Protein AF-V9DGV8-F1 (afdb_monomer_lite)

InterPro domains:
  IPR005152 Lipase, secreted [PTHR34853] (4-198)
  IPR029058 Alpha/Beta hydrolase fold [G3DSA:3.40.50.1820] (96-216)
  IPR029058 Alpha/Beta hydrolase fold [SSF53474] (34-190)

Structure (mmCIF, N/CA/C/O backbone):
data_AF-V9DGV8-F1
#
_entry.id   AF-V9DGV8-F1
#
loop_
_atom_site.group_PDB
_atom_site.id
_atom_site.type_symbol
_atom_site.label_atom_id
_atom_site.label_alt_id
_atom_site.label_comp_id
_atom_site.label_asym_id
_atom_site.label_entity_id
_atom_site.label_seq_id
_atom_site.pdbx_PDB_ins_code
_atom_site.Cartn_x
_atom_site.Cartn_y
_atom_site.Cartn_z
_atom_site.occupancy
_atom_site.B_iso_or_equiv
_atom_site.auth_seq_id
_atom_site.auth_comp_id
_atom_site.auth_asym_id
_atom_site.auth_atom_id
_atom_site.pdbx_PDB_model_num
ATOM 1 N N . MET A 1 1 ? -24.823 -4.560 2.006 1.00 44.53 1 MET A N 1
ATOM 2 C CA . MET A 1 1 ? -24.720 -6.026 1.772 1.00 44.53 1 MET A CA 1
ATOM 3 C C . MET A 1 1 ? -25.023 -6.789 3.060 1.00 44.53 1 MET A C 1
ATOM 5 O O . MET A 1 1 ? -24.479 -6.435 4.095 1.00 44.53 1 MET A O 1
ATOM 9 N N . ALA A 1 2 ? -25.869 -7.826 3.041 1.00 51.97 2 ALA A N 1
ATOM 10 C CA . ALA A 1 2 ? -26.086 -8.655 4.233 1.00 51.97 2 ALA A CA 1
ATOM 11 C C . ALA A 1 2 ? -24.857 -9.550 4.479 1.00 51.97 2 ALA A C 1
ATOM 13 O O . ALA A 1 2 ? -24.523 -10.373 3.630 1.00 51.97 2 ALA A O 1
ATOM 14 N N . GLY A 1 3 ? -24.173 -9.364 5.612 1.00 71.00 3 GLY A N 1
ATOM 15 C CA . GLY A 1 3 ? -23.088 -10.245 6.068 1.00 71.00 3 GLY A CA 1
ATOM 16 C C . GLY A 1 3 ? -21.751 -9.561 6.365 1.00 71.00 3 GLY A C 1
ATOM 17 O O . GLY A 1 3 ? -20.964 -10.124 7.119 1.00 71.00 3 GLY A O 1
ATOM 18 N N . TYR A 1 4 ? -21.484 -8.357 5.853 1.00 79.50 4 TYR A N 1
ATOM 19 C CA . TYR A 1 4 ? -20.230 -7.654 6.140 1.00 79.50 4 TYR A CA 1
ATOM 20 C C . TYR A 1 4 ? -20.276 -6.938 7.493 1.00 79.50 4 TYR A C 1
ATOM 22 O O . TYR A 1 4 ? -21.197 -6.167 7.750 1.00 79.50 4 TYR A O 1
ATOM 30 N N . LYS A 1 5 ? -19.300 -7.197 8.370 1.00 86.94 5 LYS A N 1
ATOM 31 C CA . LYS A 1 5 ? -19.268 -6.633 9.738 1.00 86.94 5 LYS A CA 1
ATOM 32 C C . LYS A 1 5 ? -18.141 -5.612 9.957 1.00 86.94 5 LYS A C 1
ATOM 34 O O . LYS A 1 5 ? -18.056 -5.023 11.033 1.00 86.94 5 LYS A O 1
ATOM 39 N N . GLY A 1 6 ? -17.299 -5.393 8.945 1.00 90.44 6 GLY A N 1
ATOM 40 C CA . GLY A 1 6 ? -16.213 -4.411 8.935 1.00 90.44 6 GLY A CA 1
ATOM 41 C C . GLY A 1 6 ? -14.927 -4.930 8.284 1.00 90.44 6 GLY A C 1
ATOM 42 O O . GLY A 1 6 ? -14.780 -6.134 8.054 1.00 90.44 6 GLY A O 1
ATOM 43 N N . THR A 1 7 ? -13.982 -4.022 8.023 1.00 93.25 7 THR A N 1
ATOM 44 C CA . THR A 1 7 ? -12.649 -4.327 7.463 1.00 93.25 7 THR A CA 1
ATOM 45 C C . THR A 1 7 ? -11.533 -3.914 8.392 1.00 93.25 7 THR A C 1
ATOM 47 O O . THR A 1 7 ? -11.569 -2.843 8.995 1.00 93.25 7 THR A O 1
ATOM 50 N N . VAL A 1 8 ? -10.487 -4.739 8.415 1.00 95.31 8 VAL A N 1
ATOM 51 C CA . VAL A 1 8 ? -9.171 -4.345 8.910 1.00 95.31 8 VAL A CA 1
ATOM 52 C C . VAL A 1 8 ? -8.220 -4.203 7.726 1.00 95.31 8 VAL A C 1
ATOM 54 O O . VAL A 1 8 ? -8.053 -5.137 6.938 1.00 95.31 8 VAL A O 1
ATOM 57 N N . ALA A 1 9 ? -7.581 -3.043 7.633 1.00 95.44 9 ALA A N 1
ATOM 58 C CA . ALA A 1 9 ? -6.527 -2.727 6.687 1.00 95.44 9 ALA A CA 1
ATOM 59 C C . ALA A 1 9 ? -5.241 -2.415 7.464 1.00 95.44 9 ALA A C 1
ATOM 61 O O . ALA A 1 9 ? -5.205 -1.481 8.263 1.00 95.44 9 ALA A O 1
ATOM 62 N N . ILE A 1 10 ? -4.188 -3.204 7.250 1.00 95.56 10 ILE A N 1
ATOM 63 C CA . ILE A 1 10 ? -2.892 -3.026 7.918 1.00 95.56 10 ILE A CA 1
ATOM 64 C C . ILE A 1 10 ? -1.867 -2.634 6.864 1.00 95.56 10 ILE A C 1
ATOM 66 O O . ILE A 1 10 ? -1.706 -3.359 5.886 1.00 95.56 10 ILE A O 1
ATOM 70 N N . ALA A 1 11 ? -1.221 -1.485 7.065 1.00 93.25 11 ALA A N 1
ATOM 71 C CA . ALA A 1 11 ? -0.335 -0.839 6.104 1.00 93.25 11 ALA A CA 1
ATOM 72 C C . ALA A 1 11 ? -0.914 -0.852 4.669 1.00 93.25 11 ALA A C 1
ATOM 74 O O . ALA A 1 11 ? -0.276 -1.372 3.749 1.00 93.25 11 ALA A O 1
ATOM 75 N N . PRO A 1 12 ? -2.155 -0.358 4.457 1.00 91.06 12 PRO A N 1
ATOM 76 C CA . PRO A 1 12 ? -2.776 -0.421 3.141 1.00 91.06 12 PRO A CA 1
ATOM 77 C C . PRO A 1 12 ? -2.017 0.463 2.145 1.00 91.06 12 PRO A C 1
ATOM 79 O O . PRO A 1 12 ? -1.711 1.610 2.472 1.00 91.06 12 PRO A O 1
ATOM 82 N N . PRO A 1 13 ? -1.759 -0.012 0.914 1.00 81.12 13 PRO A N 1
ATOM 83 C CA . PRO A 1 13 ? -1.053 0.777 -0.078 1.00 81.12 13 PRO A CA 1
ATOM 84 C C . PRO A 1 13 ? -1.840 2.045 -0.414 1.00 81.12 13 PRO A C 1
ATOM 86 O O . PRO A 1 13 ? -3.025 2.009 -0.746 1.00 81.12 13 PRO A O 1
ATOM 89 N N . THR A 1 14 ? -1.149 3.169 -0.321 1.00 78.25 14 THR A N 1
ATOM 90 C CA . THR A 1 14 ? -1.591 4.528 -0.652 1.00 78.25 14 THR A CA 1
ATOM 91 C C . THR A 1 14 ? -1.294 4.813 -2.137 1.00 78.25 14 THR A C 1
ATOM 93 O O . THR A 1 14 ? -0.791 3.920 -2.826 1.00 78.25 14 THR A O 1
ATOM 96 N N . PRO A 1 15 ? -1.629 5.983 -2.721 1.00 72.94 15 PRO A N 1
ATOM 97 C CA . PRO A 1 15 ? -1.509 6.209 -4.169 1.00 72.94 15 PRO A CA 1
ATOM 98 C C . PRO A 1 15 ? -0.070 6.376 -4.692 1.00 72.94 15 PRO A C 1
ATOM 100 O O . PRO A 1 15 ? 0.296 7.384 -5.288 1.00 72.94 15 PRO A O 1
ATOM 103 N N . GLN A 1 16 ? 0.724 5.313 -4.584 1.00 73.12 16 GLN A N 1
ATOM 104 C CA . GLN A 1 16 ? 2.135 5.236 -4.968 1.00 73.12 16 GLN A CA 1
ATOM 105 C C . GLN A 1 16 ? 2.388 5.495 -6.466 1.00 73.12 16 GLN A C 1
ATOM 107 O O . GLN A 1 16 ? 3.476 5.914 -6.841 1.00 73.12 16 GLN A O 1
ATOM 112 N N . TYR A 1 17 ? 1.399 5.261 -7.340 1.00 73.50 17 TYR A N 1
ATOM 113 C CA . TYR A 1 17 ? 1.524 5.533 -8.782 1.00 73.50 17 TYR A CA 1
ATOM 114 C C . TYR A 1 17 ? 1.516 7.029 -9.123 1.00 73.50 17 TYR A C 1
ATOM 116 O O . TYR A 1 17 ? 2.116 7.418 -10.120 1.00 73.50 17 TYR A O 1
ATOM 124 N N . GLN A 1 18 ? 0.828 7.854 -8.326 1.00 66.06 18 GLN A N 1
ATOM 125 C CA . GLN A 1 18 ? 0.755 9.306 -8.544 1.00 66.06 18 GLN A CA 1
ATOM 126 C C . GLN A 1 18 ? 2.020 10.005 -8.051 1.00 66.06 18 GLN A C 1
ATOM 128 O O . GLN A 1 18 ? 2.460 10.970 -8.657 1.00 66.06 18 GLN A O 1
ATOM 133 N N . LEU A 1 19 ? 2.637 9.459 -7.004 1.00 66.00 19 LEU A N 1
ATOM 134 C CA . LEU A 1 19 ? 3.854 9.999 -6.401 1.00 66.00 19 LEU A CA 1
ATOM 135 C C . LEU A 1 19 ? 5.131 9.509 -7.100 1.00 66.00 19 LEU A C 1
ATOM 137 O O . LEU A 1 19 ? 6.230 9.909 -6.743 1.00 66.00 19 LEU A O 1
ATOM 141 N N . LEU A 1 20 ? 5.012 8.629 -8.097 1.00 69.81 20 LEU A N 1
ATOM 142 C CA . LEU A 1 20 ? 6.152 8.012 -8.771 1.00 69.81 20 LEU A CA 1
ATOM 143 C C . LEU A 1 20 ? 7.077 9.044 -9.434 1.00 69.81 20 LEU A C 1
ATOM 145 O O . LEU A 1 20 ? 8.285 8.970 -9.250 1.00 69.81 20 LEU A O 1
ATOM 149 N N . GLU A 1 21 ? 6.531 9.991 -10.198 1.00 67.12 21 GLU A N 1
ATOM 150 C CA . GLU A 1 21 ? 7.344 11.004 -10.891 1.00 67.12 21 GLU A CA 1
ATOM 151 C C . GLU A 1 21 ? 7.970 12.004 -9.916 1.00 67.12 21 GLU A C 1
ATOM 153 O O . GLU A 1 21 ? 9.145 12.335 -10.055 1.00 67.12 21 GLU A O 1
ATOM 158 N N . GLU A 1 22 ? 7.212 12.430 -8.902 1.00 65.94 22 GLU A N 1
ATOM 159 C CA . GLU A 1 22 ? 7.690 13.342 -7.857 1.00 65.94 22 GLU A CA 1
ATOM 160 C C . GLU A 1 22 ? 8.810 12.708 -7.028 1.00 65.94 22 GLU A C 1
ATOM 162 O O . GLU A 1 22 ? 9.834 13.340 -6.781 1.00 65.94 22 GLU A O 1
ATOM 167 N N . ASN A 1 23 ? 8.661 11.434 -6.657 1.00 66.25 23 ASN A N 1
ATOM 168 C CA . ASN A 1 23 ? 9.681 10.717 -5.906 1.00 66.25 23 ASN A CA 1
ATOM 169 C C . ASN A 1 23 ? 10.927 10.460 -6.758 1.00 66.25 23 ASN A C 1
ATOM 171 O O . ASN A 1 23 ? 12.031 10.736 -6.306 1.00 66.25 23 ASN A O 1
ATOM 175 N N . LEU A 1 24 ? 10.786 9.995 -8.006 1.00 66.81 24 LEU A N 1
ATOM 176 C CA . LEU A 1 24 ? 11.935 9.743 -8.890 1.00 66.81 24 LEU A CA 1
ATOM 177 C C . LEU A 1 24 ? 12.736 11.013 -9.237 1.00 66.81 24 LEU A C 1
ATOM 179 O O . LEU A 1 24 ? 13.875 10.896 -9.689 1.00 66.81 24 LEU A O 1
ATOM 183 N N . ALA A 1 25 ? 12.171 12.206 -9.030 1.00 67.25 25 ALA A N 1
ATOM 184 C CA . ALA A 1 25 ? 12.875 13.473 -9.199 1.00 67.25 25 ALA A CA 1
ATOM 185 C C . ALA A 1 25 ? 13.862 13.790 -8.054 1.00 67.25 25 ALA A C 1
ATOM 187 O O . ALA A 1 25 ? 14.761 14.608 -8.254 1.00 67.25 25 ALA A O 1
ATOM 188 N N . ASP A 1 26 ? 13.737 13.139 -6.890 1.00 68.31 26 ASP A N 1
ATOM 189 C CA . ASP A 1 26 ? 14.662 13.272 -5.758 1.00 68.31 26 ASP A CA 1
ATOM 190 C C . ASP A 1 26 ? 15.435 11.956 -5.517 1.00 68.31 26 ASP A C 1
ATOM 192 O O . ASP A 1 26 ? 14.930 11.038 -4.866 1.00 68.31 26 ASP A O 1
ATOM 196 N N . PRO A 1 27 ? 16.687 11.841 -5.996 1.00 58.69 27 PRO A N 1
ATOM 197 C CA . PRO A 1 27 ? 17.475 10.616 -5.868 1.00 58.69 27 PRO A CA 1
ATOM 198 C C . PRO A 1 27 ? 17.926 10.311 -4.429 1.00 58.69 27 PRO A C 1
ATOM 200 O O . PRO A 1 27 ? 18.426 9.214 -4.180 1.00 58.69 27 PRO A O 1
ATOM 203 N N . VAL A 1 28 ? 17.782 11.248 -3.483 1.00 68.25 28 VAL A N 1
ATOM 204 C CA . VAL A 1 28 ? 18.103 11.034 -2.058 1.00 68.25 28 VAL A CA 1
ATOM 205 C C . VAL A 1 28 ? 16.876 10.535 -1.285 1.00 68.25 28 VAL A C 1
ATOM 207 O O . VAL A 1 28 ? 17.000 10.038 -0.164 1.00 68.25 28 VAL A O 1
ATOM 210 N N . ASN A 1 29 ? 15.688 10.607 -1.887 1.00 73.12 29 ASN A N 1
ATOM 211 C CA . ASN A 1 29 ? 14.461 10.136 -1.274 1.00 73.12 29 ASN A CA 1
ATOM 212 C C . ASN A 1 29 ? 14.439 8.594 -1.215 1.00 73.12 29 ASN A C 1
ATOM 214 O O . ASN A 1 29 ? 14.410 7.896 -2.233 1.00 73.12 29 ASN A O 1
ATOM 218 N N . ALA A 1 30 ? 14.437 8.044 0.003 1.00 70.69 30 ALA A N 1
ATOM 219 C CA . ALA A 1 30 ? 14.368 6.601 0.241 1.00 70.69 30 ALA A CA 1
ATOM 220 C C . ALA A 1 30 ? 13.111 5.965 -0.384 1.00 70.69 30 ALA A C 1
ATOM 222 O O . ALA A 1 30 ? 13.165 4.837 -0.882 1.00 70.69 30 ALA A O 1
ATOM 223 N N . GLU A 1 31 ? 12.007 6.713 -0.442 1.00 74.19 31 GLU A N 1
ATOM 224 C CA . GLU A 1 31 ? 10.780 6.303 -1.121 1.00 74.19 31 GLU A CA 1
ATOM 225 C C . GLU A 1 31 ? 11.000 6.094 -2.621 1.00 74.19 31 GLU A C 1
ATOM 227 O O . GLU A 1 31 ? 10.568 5.085 -3.181 1.00 74.19 31 GLU A O 1
ATOM 232 N N . ALA A 1 32 ? 11.719 7.011 -3.268 1.00 73.50 32 ALA A N 1
ATOM 233 C CA . ALA A 1 32 ? 12.020 6.933 -4.691 1.00 73.50 32 ALA A CA 1
ATOM 234 C C . ALA A 1 32 ? 12.800 5.668 -5.031 1.00 73.50 32 ALA A C 1
ATOM 236 O O . ALA A 1 32 ? 12.465 4.962 -5.982 1.00 73.50 32 ALA A O 1
ATOM 237 N N . SER A 1 33 ? 13.798 5.349 -4.205 1.00 73.94 33 SER A N 1
ATOM 238 C CA . SER A 1 33 ? 14.614 4.145 -4.357 1.00 73.94 33 SER A CA 1
ATOM 239 C C . SER A 1 33 ? 13.778 2.872 -4.219 1.00 73.94 33 SER A C 1
ATOM 241 O O . SER A 1 33 ? 13.900 1.966 -5.044 1.00 73.94 33 SER A O 1
ATOM 243 N N . PHE A 1 34 ? 12.886 2.808 -3.225 1.00 78.00 34 PHE A N 1
ATOM 244 C CA . PHE A 1 34 ? 11.996 1.660 -3.049 1.00 78.00 34 PHE A CA 1
ATOM 245 C C . PHE A 1 34 ? 11.006 1.512 -4.212 1.00 78.00 34 PHE A C 1
ATOM 247 O O . PHE A 1 34 ? 10.829 0.423 -4.765 1.00 78.00 34 PHE A O 1
ATOM 254 N N . ILE A 1 35 ? 10.372 2.611 -4.624 1.00 77.50 35 ILE A N 1
ATOM 255 C CA . ILE A 1 35 ? 9.414 2.602 -5.728 1.00 77.50 35 ILE A CA 1
ATOM 256 C C . ILE A 1 35 ? 10.100 2.197 -7.042 1.00 77.50 35 ILE A C 1
ATOM 258 O O . ILE A 1 35 ? 9.546 1.373 -7.776 1.00 77.50 35 ILE A O 1
ATOM 262 N N . ALA A 1 36 ? 11.297 2.724 -7.314 1.00 78.62 36 ALA A N 1
ATOM 263 C CA . ALA A 1 36 ? 12.121 2.362 -8.464 1.00 78.62 36 ALA A CA 1
ATOM 264 C C . ALA A 1 36 ? 12.469 0.869 -8.461 1.00 78.62 36 ALA A C 1
ATOM 266 O O . ALA A 1 36 ? 12.249 0.176 -9.457 1.00 78.62 36 ALA A O 1
ATOM 267 N N . ALA A 1 37 ? 12.939 0.353 -7.320 1.00 81.06 37 ALA A N 1
ATOM 268 C CA . ALA A 1 37 ? 13.288 -1.054 -7.164 1.00 81.06 37 ALA A CA 1
ATOM 269 C C . ALA A 1 37 ? 12.094 -1.978 -7.452 1.00 81.06 37 ALA A C 1
ATOM 271 O O . ALA A 1 37 ? 12.278 -3.042 -8.028 1.00 81.06 37 ALA A O 1
ATOM 272 N N . GLN A 1 38 ? 10.867 -1.551 -7.138 1.00 84.94 38 GLN A N 1
ATOM 273 C CA . GLN A 1 38 ? 9.641 -2.331 -7.339 1.00 84.94 38 GLN A CA 1
ATOM 274 C C . GLN A 1 38 ? 8.923 -2.057 -8.676 1.00 84.94 38 GLN A C 1
ATOM 276 O O . GLN A 1 38 ? 7.848 -2.618 -8.915 1.00 84.94 38 GLN A O 1
ATOM 281 N N . GLN A 1 39 ? 9.478 -1.225 -9.568 1.00 88.56 39 GLN A N 1
ATOM 282 C CA . GLN A 1 39 ? 8.822 -0.818 -10.820 1.00 88.56 39 GLN A CA 1
ATOM 283 C C . GLN A 1 39 ? 8.383 -2.023 -11.665 1.00 88.56 39 GLN A C 1
ATOM 285 O O . GLN A 1 39 ? 7.247 -2.083 -12.136 1.00 88.56 39 GLN A O 1
ATOM 290 N N . HIS A 1 40 ? 9.264 -3.013 -11.808 1.00 90.44 40 HIS A N 1
ATOM 291 C CA . HIS A 1 40 ? 9.019 -4.229 -12.579 1.00 90.44 40 HIS A CA 1
ATOM 292 C C . HIS A 1 40 ? 7.782 -4.998 -12.069 1.00 90.44 40 HIS A C 1
ATOM 294 O O . HIS A 1 40 ? 6.937 -5.410 -12.863 1.00 90.44 40 HIS A O 1
ATOM 300 N N . SER A 1 41 ? 7.612 -5.102 -10.747 1.00 90.69 41 SER A N 1
ATOM 301 C CA . SER A 1 41 ? 6.466 -5.778 -10.132 1.00 90.69 41 SER A CA 1
ATOM 302 C C . SER A 1 41 ? 5.158 -5.028 -10.407 1.00 90.69 41 SER A C 1
ATOM 304 O O . SER A 1 41 ? 4.137 -5.644 -10.708 1.00 90.69 41 SER A O 1
ATOM 306 N N . ARG A 1 42 ? 5.188 -3.689 -10.397 1.00 89.25 42 ARG A N 1
ATOM 307 C CA . ARG A 1 42 ? 4.023 -2.858 -10.746 1.00 89.25 42 ARG A CA 1
ATOM 308 C C . ARG A 1 42 ? 3.642 -2.992 -12.217 1.00 89.25 42 ARG A C 1
ATOM 310 O O . ARG A 1 42 ? 2.469 -3.148 -12.533 1.00 89.25 42 ARG A O 1
ATOM 317 N N . ILE A 1 43 ? 4.621 -2.971 -13.119 1.00 93.12 43 ILE A N 1
ATOM 318 C CA . ILE A 1 43 ? 4.380 -3.159 -14.557 1.00 93.12 43 ILE A CA 1
ATOM 319 C C . ILE A 1 43 ? 3.757 -4.526 -14.824 1.00 93.12 43 ILE A C 1
ATOM 321 O O . ILE A 1 43 ? 2.810 -4.621 -15.603 1.00 93.12 43 ILE A O 1
ATOM 325 N N . ALA A 1 44 ? 4.244 -5.570 -14.153 1.00 93.94 44 ALA A N 1
ATOM 326 C CA . ALA A 1 44 ? 3.670 -6.900 -14.269 1.00 93.94 44 ALA A CA 1
ATOM 327 C C . ALA A 1 44 ? 2.227 -6.965 -13.747 1.00 93.94 44 ALA A C 1
ATOM 329 O O . ALA A 1 44 ? 1.380 -7.577 -14.395 1.00 93.94 44 ALA A O 1
ATOM 330 N N . ALA A 1 45 ? 1.926 -6.288 -12.636 1.00 92.44 45 ALA A N 1
ATOM 331 C CA . ALA A 1 45 ? 0.568 -6.170 -12.109 1.00 92.44 45 ALA A CA 1
ATOM 332 C C . ALA A 1 45 ? -0.380 -5.474 -13.107 1.00 92.44 45 ALA A C 1
ATOM 334 O O . ALA A 1 45 ? -1.480 -5.965 -13.373 1.00 92.44 45 ALA A O 1
ATOM 335 N N . VAL A 1 46 ? 0.073 -4.385 -13.743 1.00 94.50 46 VAL A N 1
ATOM 336 C CA . VAL A 1 46 ? -0.685 -3.715 -14.813 1.00 94.50 46 VAL A CA 1
ATOM 337 C C . VAL A 1 46 ? -0.876 -4.646 -16.008 1.00 94.50 46 VAL A C 1
ATOM 339 O O . VAL A 1 46 ? -1.986 -4.737 -16.517 1.00 94.50 46 VAL A O 1
ATOM 342 N N . ALA A 1 47 ? 0.167 -5.352 -16.453 1.00 95.81 47 ALA A N 1
ATOM 343 C CA . ALA A 1 47 ? 0.081 -6.271 -17.588 1.00 95.81 47 ALA A CA 1
ATOM 344 C C . ALA A 1 47 ? -0.874 -7.447 -17.320 1.00 95.81 47 ALA A C 1
ATOM 346 O O . ALA A 1 47 ? -1.569 -7.882 -18.235 1.00 95.81 47 ALA A O 1
ATOM 347 N N . ALA A 1 48 ? -0.967 -7.915 -16.073 1.00 94.25 48 ALA A N 1
ATOM 348 C CA . ALA A 1 48 ? -1.928 -8.940 -15.675 1.00 94.25 48 ALA A CA 1
ATOM 349 C C . ALA A 1 48 ? -3.384 -8.443 -15.775 1.00 94.25 48 ALA A C 1
ATOM 351 O O . ALA A 1 48 ? -4.237 -9.153 -16.303 1.00 94.25 48 ALA A O 1
ATOM 352 N N . GLY A 1 49 ? -3.671 -7.216 -15.319 1.00 94.31 49 GLY A N 1
ATOM 353 C CA . GLY A 1 49 ? -5.011 -6.617 -15.420 1.00 94.31 49 GLY A CA 1
ATOM 354 C C . GLY A 1 49 ? -5.357 -6.066 -16.812 1.00 94.31 49 GLY A C 1
ATOM 355 O O . GLY A 1 49 ? -6.526 -5.994 -17.189 1.00 94.31 49 GLY A O 1
ATOM 356 N N . PHE A 1 50 ? -4.343 -5.687 -17.591 1.00 96.12 50 PHE A N 1
ATOM 357 C CA . PHE A 1 50 ? -4.455 -5.082 -18.917 1.00 96.12 50 PHE A CA 1
ATOM 358 C C . PHE A 1 50 ? -3.447 -5.717 -19.886 1.00 96.12 50 PHE A C 1
ATOM 360 O O . PHE A 1 50 ? -2.416 -5.109 -20.181 1.00 96.12 50 PHE A O 1
ATOM 367 N N . PRO A 1 51 ? -3.742 -6.904 -20.450 1.00 95.19 51 PRO A N 1
ATOM 368 C CA . PRO A 1 51 ? -2.794 -7.642 -21.290 1.00 95.19 51 PRO A CA 1
ATOM 369 C C . PRO A 1 51 ? -2.269 -6.861 -22.502 1.00 95.19 51 PRO A C 1
ATOM 371 O O . PRO A 1 51 ? -1.131 -7.058 -22.922 1.00 95.19 51 PRO A O 1
ATOM 374 N N . SER A 1 52 ? -3.053 -5.917 -23.035 1.00 94.69 52 SER A N 1
ATOM 375 C CA . SER A 1 52 ? -2.627 -5.040 -24.133 1.00 94.69 52 SER A CA 1
ATOM 376 C C . SER A 1 52 ? -1.467 -4.105 -23.771 1.00 94.69 52 SER A C 1
ATOM 378 O O . SER A 1 52 ? -0.830 -3.572 -24.671 1.00 94.69 52 SER A O 1
ATOM 380 N N . PHE A 1 53 ? -1.194 -3.883 -22.480 1.00 95.62 53 PHE A N 1
ATOM 381 C CA . PHE A 1 53 ? -0.022 -3.134 -22.020 1.00 95.62 53 PHE A CA 1
ATOM 382 C C . PHE A 1 53 ? 1.286 -3.887 -22.294 1.00 95.62 53 PHE A C 1
ATOM 384 O O . PHE A 1 53 ? 2.324 -3.257 -22.466 1.00 95.62 53 PHE A O 1
ATOM 391 N N . ASN A 1 54 ? 1.236 -5.224 -22.354 1.00 95.31 54 ASN A N 1
ATOM 392 C CA . ASN A 1 54 ? 2.333 -6.092 -22.787 1.00 95.31 54 ASN A CA 1
ATOM 393 C C . ASN A 1 54 ? 3.710 -5.724 -22.195 1.00 95.31 54 ASN A C 1
ATOM 395 O O . ASN A 1 54 ? 4.710 -5.669 -22.906 1.00 95.31 54 ASN A O 1
ATOM 399 N N . TYR A 1 55 ? 3.750 -5.428 -20.892 1.00 95.88 55 TYR A N 1
ATOM 400 C CA . TYR A 1 55 ? 4.977 -5.093 -20.159 1.00 95.88 55 TYR A CA 1
ATOM 401 C C . TYR A 1 55 ? 5.780 -3.914 -20.739 1.00 95.88 55 TYR A C 1
ATOM 403 O O . TYR A 1 55 ? 6.968 -3.791 -20.449 1.00 95.88 55 TYR A O 1
ATOM 411 N N . SER A 1 56 ? 5.165 -3.015 -21.517 1.00 94.12 56 SER A N 1
ATOM 412 C CA . SER A 1 56 ? 5.881 -1.973 -22.273 1.00 94.12 56 SER A CA 1
ATOM 413 C C . SER A 1 56 ? 6.651 -0.960 -21.411 1.00 94.12 56 SER A C 1
ATOM 415 O O . SER A 1 56 ? 7.393 -0.140 -21.947 1.00 94.12 56 SER A O 1
ATOM 417 N N . GLY A 1 57 ? 6.451 -0.983 -20.091 1.00 92.25 57 GLY A N 1
ATOM 418 C CA . GLY A 1 57 ? 7.200 -0.189 -19.119 1.00 92.25 57 GLY A CA 1
ATOM 419 C C . GLY A 1 57 ? 8.472 -0.844 -18.574 1.00 92.25 57 GLY A C 1
ATOM 420 O O . GLY A 1 57 ? 9.134 -0.227 -17.748 1.00 92.25 57 GLY A O 1
ATOM 421 N N . MET A 1 58 ? 8.790 -2.093 -18.930 1.00 95.00 58 MET A N 1
ATOM 422 C CA . MET A 1 58 ? 10.005 -2.766 -18.453 1.00 95.00 58 MET A CA 1
ATOM 423 C C . MET A 1 58 ? 11.201 -2.482 -19.361 1.00 95.00 58 MET A C 1
ATOM 425 O O . MET A 1 58 ? 11.117 -2.635 -20.580 1.00 95.00 58 MET A O 1
ATOM 429 N N . THR A 1 59 ? 12.360 -2.218 -18.750 1.00 95.12 59 THR A N 1
ATOM 430 C CA . THR A 1 59 ? 13.637 -2.291 -19.466 1.00 95.12 59 THR A CA 1
ATOM 431 C C . THR A 1 59 ? 13.879 -3.723 -19.970 1.00 95.12 59 THR A C 1
ATOM 433 O O . THR A 1 59 ? 13.361 -4.676 -19.378 1.00 95.12 59 THR A O 1
ATOM 436 N N . PRO A 1 60 ? 14.697 -3.930 -21.021 1.00 96.00 60 PRO A N 1
ATOM 437 C CA . PRO A 1 60 ? 15.020 -5.277 -21.494 1.00 96.00 60 PRO A CA 1
ATOM 438 C C . PRO A 1 60 ? 15.581 -6.192 -20.396 1.00 96.00 60 PRO A C 1
ATOM 440 O O . PRO A 1 60 ? 15.212 -7.360 -20.327 1.00 96.00 60 PRO A O 1
ATOM 443 N N . LEU A 1 61 ? 16.415 -5.649 -19.498 1.00 95.75 61 LEU A N 1
ATOM 444 C CA . LEU A 1 61 ? 16.949 -6.381 -18.346 1.00 95.75 61 LEU A CA 1
ATOM 445 C C . LEU A 1 61 ? 15.846 -6.769 -17.352 1.00 95.75 61 LEU A C 1
ATOM 447 O O . LEU A 1 61 ? 15.810 -7.909 -16.890 1.00 95.75 61 LEU A O 1
ATOM 451 N N . ALA A 1 62 ? 14.949 -5.833 -17.022 1.00 95.25 62 ALA A N 1
ATOM 452 C CA . ALA A 1 62 ? 13.835 -6.101 -16.120 1.00 95.25 62 ALA A CA 1
ATOM 453 C C . ALA A 1 62 ? 12.896 -7.172 -16.690 1.00 95.25 62 ALA A C 1
ATOM 455 O O . ALA A 1 62 ? 12.501 -8.086 -15.968 1.00 95.25 62 ALA A O 1
ATOM 456 N N . TYR A 1 63 ? 12.595 -7.090 -17.988 1.00 96.50 63 TYR A N 1
ATOM 457 C CA . TYR A 1 63 ? 11.762 -8.061 -18.690 1.00 96.50 63 TYR A CA 1
ATOM 458 C C . TYR A 1 63 ? 12.402 -9.453 -18.723 1.00 96.50 63 TYR A C 1
ATOM 460 O O . TYR A 1 63 ? 11.734 -10.434 -18.404 1.00 96.50 63 TYR A O 1
ATOM 468 N N . ASP A 1 64 ? 13.692 -9.549 -19.057 1.00 96.69 64 ASP A N 1
ATOM 469 C CA . ASP A 1 64 ? 14.424 -10.819 -19.088 1.00 96.69 64 ASP A CA 1
ATOM 470 C C . ASP A 1 64 ? 14.438 -11.496 -17.711 1.00 96.69 64 ASP A C 1
ATOM 472 O O . ASP A 1 64 ? 14.004 -12.639 -17.572 1.00 96.69 64 ASP A O 1
ATOM 476 N N . ARG A 1 65 ? 14.822 -10.766 -16.656 1.00 95.69 65 ARG A N 1
ATOM 477 C CA . ARG A 1 65 ? 14.809 -11.296 -15.284 1.00 95.69 65 ARG A CA 1
ATOM 478 C C . ARG A 1 65 ? 13.405 -11.684 -14.828 1.00 95.69 65 ARG A C 1
ATOM 480 O O . ARG A 1 65 ? 13.236 -12.708 -14.166 1.00 95.69 65 ARG A O 1
ATOM 487 N N . TRP A 1 66 ? 12.386 -10.913 -15.199 1.00 95.25 66 TRP A N 1
ATOM 488 C CA . TRP A 1 66 ? 11.003 -11.247 -14.872 1.00 95.25 66 TRP A CA 1
ATOM 489 C C . TRP A 1 66 ? 10.548 -12.537 -15.568 1.00 95.25 66 TRP A C 1
ATOM 491 O O . TRP A 1 66 ? 10.115 -13.479 -14.906 1.00 95.25 66 TRP A O 1
ATOM 501 N N . MET A 1 67 ? 10.674 -12.610 -16.893 1.00 95.81 67 MET A N 1
ATOM 502 C CA . MET A 1 67 ? 10.101 -13.690 -17.701 1.00 95.81 67 MET A CA 1
ATOM 503 C C . MET A 1 67 ? 10.940 -14.966 -17.721 1.00 95.81 67 MET A C 1
ATOM 505 O O . MET A 1 67 ? 10.375 -16.054 -17.797 1.00 95.81 67 MET A O 1
ATOM 509 N N . ASN A 1 68 ? 12.265 -14.853 -17.644 1.00 96.19 68 ASN A N 1
ATOM 510 C CA . ASN A 1 68 ? 13.176 -15.990 -17.788 1.00 96.19 68 ASN A CA 1
ATOM 511 C C . ASN A 1 68 ? 13.764 -16.466 -16.455 1.00 96.19 68 ASN A C 1
ATOM 513 O O . ASN A 1 68 ? 14.306 -17.568 -16.397 1.00 96.19 68 ASN A O 1
ATOM 517 N N . VAL A 1 69 ? 13.625 -15.683 -15.378 1.00 94.50 69 VAL A N 1
ATOM 518 C CA . VAL A 1 69 ? 14.039 -16.097 -14.029 1.00 94.50 69 VAL A CA 1
ATOM 519 C C . VAL A 1 69 ? 12.835 -16.173 -13.098 1.00 94.50 69 VAL A C 1
ATOM 521 O O . VAL A 1 69 ? 12.497 -17.258 -12.638 1.00 94.50 69 VAL A O 1
ATOM 524 N N . LEU A 1 70 ? 12.137 -15.067 -12.834 1.00 94.00 70 LEU A N 1
ATOM 525 C CA . LEU A 1 70 ? 11.114 -15.038 -11.783 1.00 94.00 70 LEU A CA 1
ATOM 526 C C . LEU A 1 70 ? 9.880 -15.904 -12.100 1.00 94.00 70 LEU A C 1
ATOM 528 O O . LEU A 1 70 ? 9.479 -16.726 -11.271 1.00 94.00 70 LEU A O 1
ATOM 532 N N . VAL A 1 71 ? 9.292 -15.744 -13.290 1.00 93.69 71 VAL A N 1
ATOM 533 C CA . VAL A 1 71 ? 8.080 -16.467 -13.720 1.00 93.69 71 VAL A CA 1
ATOM 534 C C . VAL A 1 71 ? 8.277 -17.994 -13.728 1.00 93.69 71 VAL A C 1
ATOM 536 O O . VAL A 1 71 ? 7.439 -18.684 -13.143 1.00 93.69 71 VAL A O 1
ATOM 539 N N . PRO A 1 72 ? 9.369 -18.563 -14.284 1.00 95.69 72 PRO A N 1
ATOM 540 C CA . PRO A 1 72 ? 9.615 -20.008 -14.259 1.00 95.69 72 PRO A CA 1
ATOM 541 C C . PRO A 1 72 ? 9.686 -20.611 -12.854 1.00 95.69 72 PRO A C 1
ATOM 543 O O . PRO A 1 72 ? 9.287 -21.758 -12.655 1.00 95.69 72 PRO A O 1
ATOM 546 N N . PHE A 1 73 ? 10.155 -19.843 -11.866 1.00 92.12 73 PHE A N 1
ATOM 547 C CA . PHE A 1 73 ? 10.184 -20.274 -10.467 1.00 92.12 73 PHE A CA 1
ATOM 548 C C . PHE A 1 73 ? 8.867 -20.033 -9.722 1.00 92.12 73 PHE A C 1
ATOM 550 O O . PHE A 1 73 ? 8.789 -20.364 -8.540 1.00 92.12 73 PHE A O 1
ATOM 557 N N . SER A 1 74 ? 7.841 -19.472 -10.378 1.00 90.19 74 SER A N 1
ATOM 558 C CA . SER A 1 74 ? 6.632 -18.970 -9.705 1.00 90.19 74 SER A CA 1
ATOM 559 C C . SER A 1 74 ? 6.997 -18.076 -8.510 1.00 90.19 74 SER A C 1
ATOM 561 O O . SER A 1 74 ? 6.424 -18.190 -7.428 1.00 90.19 74 SER A O 1
ATOM 563 N N . GLY A 1 75 ? 8.035 -17.251 -8.682 1.00 85.94 75 GLY A N 1
ATOM 564 C CA . GLY A 1 75 ? 8.592 -16.438 -7.611 1.00 85.94 75 GLY A CA 1
ATOM 565 C C . GLY A 1 75 ? 7.669 -15.286 -7.216 1.00 85.94 75 GLY A C 1
ATOM 566 O O . GLY A 1 75 ? 7.048 -14.654 -8.065 1.00 85.94 75 GLY A O 1
ATOM 567 N N . CYS A 1 76 ? 7.626 -14.989 -5.917 1.00 84.75 76 CYS A N 1
ATOM 568 C CA . CYS A 1 76 ? 6.882 -13.858 -5.345 1.00 84.75 76 CYS A CA 1
ATOM 569 C C . CYS A 1 76 ? 7.847 -12.767 -4.848 1.00 84.75 76 CYS A C 1
ATOM 571 O O . CYS A 1 76 ? 9.048 -12.849 -5.100 1.00 84.75 76 CYS A O 1
ATOM 573 N N . ASN A 1 77 ? 7.349 -11.780 -4.088 1.00 82.19 77 ASN A N 1
ATOM 574 C CA . ASN A 1 77 ? 8.140 -10.657 -3.559 1.00 82.19 77 ASN A CA 1
ATOM 575 C C . ASN A 1 77 ? 9.532 -11.044 -3.012 1.00 82.19 77 ASN A C 1
ATOM 577 O O . ASN A 1 77 ? 10.504 -10.449 -3.468 1.00 82.19 77 ASN A O 1
ATOM 581 N N . PRO A 1 78 ? 9.698 -12.053 -2.128 1.00 86.25 78 PRO A N 1
ATOM 582 C CA . PRO A 1 78 ? 11.031 -12.405 -1.631 1.00 86.25 78 PRO A CA 1
ATOM 583 C C . PRO A 1 78 ? 11.974 -12.893 -2.735 1.00 86.25 78 PRO A C 1
ATOM 585 O O . PRO A 1 78 ? 13.153 -12.555 -2.737 1.00 86.25 78 PRO A O 1
ATOM 588 N N . THR A 1 79 ? 11.459 -13.674 -3.689 1.00 90.19 79 THR A N 1
ATOM 589 C CA . THR A 1 79 ? 12.233 -14.149 -4.839 1.00 90.19 79 THR A CA 1
ATOM 590 C C . THR A 1 79 ? 12.565 -12.995 -5.775 1.00 90.19 79 THR A C 1
ATOM 592 O O . THR A 1 79 ? 13.700 -12.912 -6.221 1.00 90.19 79 THR A O 1
ATOM 595 N N . ALA A 1 80 ? 11.627 -12.076 -6.020 1.00 88.62 80 ALA A N 1
ATOM 596 C CA . ALA A 1 80 ? 11.861 -10.878 -6.821 1.00 88.62 80 ALA A CA 1
ATOM 597 C C . ALA A 1 80 ? 12.984 -10.024 -6.217 1.00 88.62 80 ALA A C 1
ATOM 599 O O . ALA A 1 80 ? 13.930 -9.683 -6.920 1.00 88.62 80 ALA A O 1
ATOM 600 N N . SER A 1 81 ? 12.969 -9.786 -4.900 1.00 87.44 81 SER A N 1
ATOM 601 C CA . SER A 1 81 ? 14.049 -9.058 -4.223 1.00 87.44 81 SER A CA 1
ATOM 602 C C . SER A 1 81 ? 15.421 -9.706 -4.428 1.00 87.44 81 SER A C 1
ATOM 604 O O . SER A 1 81 ? 16.402 -8.989 -4.560 1.00 87.44 81 SER A O 1
ATOM 606 N N . GLN A 1 82 ? 15.503 -11.041 -4.495 1.00 91.56 82 GLN A N 1
ATOM 607 C CA . GLN A 1 82 ? 16.760 -11.742 -4.794 1.00 91.56 82 GLN A CA 1
ATOM 608 C C . GLN A 1 82 ? 17.122 -11.687 -6.281 1.00 91.56 82 GLN A C 1
ATOM 610 O O . GLN A 1 82 ? 18.275 -11.451 -6.625 1.00 91.56 82 GLN A O 1
ATOM 615 N N . VAL A 1 83 ? 16.139 -11.870 -7.166 1.00 93.31 83 VAL A N 1
ATOM 616 C CA . VAL A 1 83 ? 16.312 -11.820 -8.625 1.00 93.31 83 VAL A CA 1
ATOM 617 C C . VAL A 1 83 ? 16.773 -10.446 -9.090 1.00 93.31 83 VAL A C 1
ATOM 619 O O . VAL A 1 83 ? 17.364 -10.371 -10.153 1.00 93.31 83 VAL A 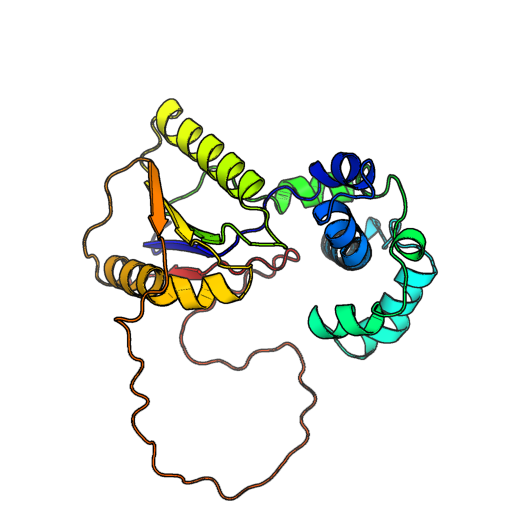O 1
ATOM 622 N N . PHE A 1 84 ? 16.543 -9.377 -8.330 1.00 92.06 84 PHE A N 1
ATOM 623 C CA . PHE A 1 84 ? 16.957 -8.015 -8.678 1.00 92.06 84 PHE A CA 1
ATOM 624 C C . PHE A 1 84 ? 18.019 -7.422 -7.733 1.00 92.06 84 PHE A C 1
ATOM 626 O O . PHE A 1 84 ? 18.363 -6.255 -7.883 1.00 92.06 84 PHE A O 1
ATOM 633 N N . ALA A 1 85 ? 18.565 -8.203 -6.790 1.00 90.50 85 ALA A N 1
ATOM 634 C CA . ALA A 1 85 ? 19.453 -7.704 -5.729 1.00 90.50 85 ALA A CA 1
ATOM 635 C C . ALA A 1 85 ? 20.768 -7.079 -6.233 1.00 90.50 85 ALA A C 1
ATOM 637 O O . ALA A 1 85 ? 21.331 -6.208 -5.576 1.00 90.50 85 ALA A O 1
ATOM 638 N N . ASP A 1 86 ? 21.273 -7.541 -7.375 1.00 92.50 86 ASP A N 1
ATOM 639 C CA . ASP A 1 86 ? 22.512 -7.090 -8.017 1.00 92.50 86 ASP A CA 1
ATOM 640 C C . ASP A 1 86 ? 22.279 -6.051 -9.129 1.00 92.50 86 ASP A C 1
ATOM 642 O O . ASP A 1 86 ? 23.218 -5.710 -9.845 1.00 92.50 86 ASP A O 1
ATOM 646 N N . VAL A 1 87 ? 21.048 -5.553 -9.292 1.00 89.81 87 VAL A N 1
ATOM 647 C CA . VAL A 1 87 ? 20.695 -4.562 -10.319 1.00 89.81 87 VAL A CA 1
ATOM 648 C C . VAL A 1 87 ? 20.505 -3.201 -9.674 1.00 89.81 87 VAL A C 1
ATOM 650 O O . VAL A 1 87 ? 19.729 -3.055 -8.730 1.00 89.81 87 VAL A O 1
ATOM 653 N N . SER A 1 88 ? 21.180 -2.184 -10.199 1.00 85.81 88 SER A N 1
ATOM 654 C CA . SER A 1 88 ? 20.987 -0.823 -9.715 1.00 85.81 88 SER A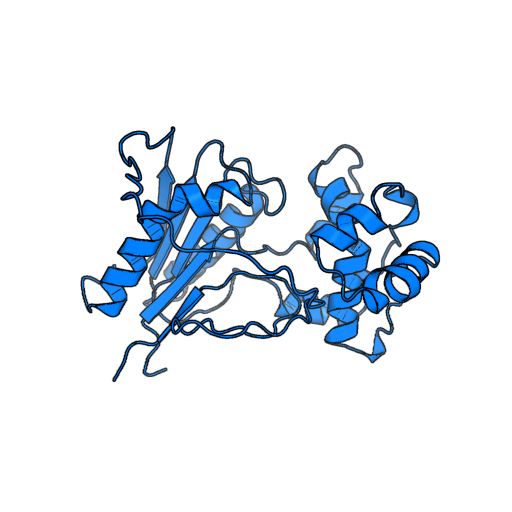 CA 1
ATOM 655 C C . SER A 1 88 ? 19.664 -0.231 -10.237 1.00 85.81 88 SER A C 1
ATOM 657 O O . SER A 1 88 ? 19.217 -0.583 -11.335 1.00 85.81 88 SER A O 1
ATOM 659 N N . PRO A 1 89 ? 18.998 0.668 -9.481 1.00 81.00 89 PRO A N 1
ATOM 660 C CA . PRO A 1 89 ? 17.709 1.233 -9.887 1.00 81.00 89 PRO A CA 1
ATOM 661 C C . PRO A 1 89 ? 17.697 1.860 -11.290 1.00 81.00 89 PRO A C 1
ATOM 663 O O . PRO A 1 89 ? 16.717 1.710 -12.013 1.00 81.00 89 PRO A O 1
ATOM 666 N N . ASP A 1 90 ? 18.789 2.490 -11.726 1.00 81.81 90 ASP A N 1
ATOM 667 C CA . ASP A 1 90 ? 18.932 3.094 -13.060 1.00 81.81 90 ASP A CA 1
ATOM 668 C C . ASP A 1 90 ? 18.836 2.082 -14.215 1.00 81.81 90 ASP A C 1
ATOM 670 O O . ASP A 1 90 ? 18.446 2.446 -15.322 1.00 81.81 90 ASP A O 1
ATOM 674 N N . GLN A 1 91 ? 19.117 0.802 -13.963 1.00 88.44 91 GLN A N 1
ATOM 675 C CA . GLN A 1 91 ? 18.969 -0.270 -14.952 1.00 88.44 91 GLN A CA 1
ATOM 676 C C . GLN A 1 91 ? 17.542 -0.854 -14.986 1.00 88.44 91 GLN A C 1
ATOM 678 O O . GLN A 1 91 ? 17.176 -1.566 -15.930 1.00 88.44 91 GLN A O 1
ATOM 683 N N . LEU A 1 92 ? 16.735 -0.576 -13.956 1.00 86.00 92 LEU A N 1
ATOM 684 C CA . LEU A 1 92 ? 15.349 -1.038 -13.820 1.00 86.00 92 LEU A CA 1
ATOM 685 C C . LEU A 1 92 ? 14.331 0.023 -14.235 1.00 86.00 92 LEU A C 1
ATOM 687 O O . LEU A 1 92 ? 13.268 -0.327 -14.747 1.00 86.00 92 LEU A O 1
ATOM 691 N N . VAL A 1 93 ? 14.635 1.300 -13.998 1.00 85.31 93 VAL A N 1
ATOM 692 C CA . VAL A 1 93 ? 13.711 2.411 -14.228 1.00 85.31 93 VAL A CA 1
ATOM 693 C C . VAL A 1 93 ? 13.559 2.692 -15.720 1.00 85.31 93 VAL A C 1
ATOM 695 O O . VAL A 1 93 ? 14.533 2.801 -16.460 1.00 85.31 93 VAL A O 1
ATOM 698 N N . GLN A 1 94 ? 12.312 2.857 -16.159 1.00 88.00 94 GLN A N 1
ATOM 699 C CA . GLN A 1 94 ? 11.985 3.289 -17.515 1.00 88.00 94 GLN A CA 1
ATOM 700 C C . GLN A 1 94 ? 11.097 4.528 -17.425 1.00 88.00 94 GLN A C 1
ATOM 702 O O . GLN A 1 94 ? 9.926 4.393 -17.089 1.00 88.00 94 GLN A O 1
ATOM 707 N N . PRO A 1 95 ? 11.598 5.736 -17.718 1.00 84.56 95 PRO A N 1
ATOM 708 C CA . PRO A 1 95 ? 10.817 6.958 -17.548 1.00 84.56 95 PRO A CA 1
ATOM 709 C C . PRO A 1 95 ? 9.488 6.953 -18.319 1.00 84.56 95 PRO A C 1
ATOM 711 O O . PRO A 1 95 ? 9.391 6.417 -19.424 1.00 84.56 95 PRO A O 1
ATOM 714 N N . GLY A 1 96 ? 8.461 7.575 -17.737 1.00 85.94 96 GLY A N 1
ATOM 715 C CA . GLY A 1 96 ? 7.175 7.832 -18.392 1.00 85.94 96 GLY A CA 1
ATOM 716 C C . GLY A 1 96 ? 6.254 6.622 -18.573 1.00 85.94 96 GLY A C 1
ATOM 717 O O . GLY A 1 96 ? 5.148 6.791 -19.088 1.00 85.94 96 GLY A O 1
ATOM 718 N N . TRP A 1 97 ? 6.635 5.413 -18.140 1.00 88.94 97 TRP A N 1
ATOM 719 C CA . TRP A 1 97 ? 5.783 4.217 -18.264 1.00 88.94 97 TRP A CA 1
ATOM 720 C C . TRP A 1 97 ? 4.413 4.380 -17.592 1.00 88.94 97 TRP A C 1
ATOM 722 O O . TRP A 1 97 ? 3.408 3.846 -18.060 1.00 88.94 97 TRP A O 1
ATOM 732 N N . ASN A 1 98 ? 4.367 5.152 -16.511 1.00 88.31 98 ASN A N 1
ATOM 733 C CA . ASN A 1 98 ? 3.184 5.440 -15.716 1.00 88.31 98 ASN A CA 1
ATOM 734 C C . ASN A 1 98 ? 2.171 6.339 -16.426 1.00 88.31 98 ASN A C 1
ATOM 736 O O . ASN A 1 98 ? 1.002 6.323 -16.054 1.00 88.31 98 ASN A O 1
ATOM 740 N N . THR A 1 99 ? 2.565 7.074 -17.467 1.00 90.12 99 THR A N 1
ATOM 741 C CA . THR A 1 99 ? 1.646 7.907 -18.265 1.00 90.12 99 THR A CA 1
ATOM 742 C C . THR A 1 99 ? 0.742 7.073 -19.182 1.00 90.12 99 THR A C 1
ATOM 744 O O . THR A 1 99 ? -0.254 7.573 -19.704 1.00 90.12 99 THR A O 1
ATOM 747 N N . HIS A 1 100 ? 1.046 5.781 -19.363 1.00 93.00 100 HIS A N 1
ATOM 748 C CA . HIS A 1 100 ? 0.268 4.896 -20.219 1.00 93.00 100 HIS A CA 1
ATOM 749 C C . HIS A 1 100 ? -1.183 4.743 -19.703 1.00 93.00 100 HIS A C 1
ATOM 751 O O . HIS A 1 100 ? -1.381 4.476 -18.513 1.00 93.00 100 HIS A O 1
ATOM 757 N N . PRO A 1 101 ? -2.222 4.807 -20.566 1.00 94.19 101 PRO A N 1
ATOM 758 C CA . PRO A 1 101 ? -3.624 4.764 -20.131 1.00 94.19 101 PRO A CA 1
ATOM 759 C C . PRO A 1 101 ? -3.998 3.533 -19.294 1.00 94.19 101 PRO A C 1
ATOM 761 O O . PRO A 1 101 ? -4.767 3.639 -18.341 1.00 94.19 101 PRO A O 1
ATOM 764 N N . ALA A 1 102 ? -3.434 2.364 -19.617 1.00 94.69 102 ALA A N 1
ATOM 765 C CA . ALA A 1 102 ? -3.638 1.147 -18.825 1.00 94.69 102 ALA A CA 1
ATOM 766 C C . ALA A 1 102 ? -3.087 1.280 -17.397 1.00 94.69 102 ALA A C 1
ATOM 768 O O . ALA A 1 102 ? -3.726 0.821 -16.454 1.00 94.69 102 ALA A O 1
ATOM 769 N N . VAL A 1 103 ? -1.943 1.950 -17.227 1.00 92.25 103 VAL A N 1
ATOM 770 C CA . VAL A 1 103 ? -1.335 2.174 -15.911 1.00 92.25 103 VAL A CA 1
ATOM 771 C C . VAL A 1 103 ? -2.162 3.172 -15.111 1.00 92.25 103 VAL A C 1
ATOM 773 O O . VAL A 1 103 ? -2.473 2.909 -13.956 1.00 92.25 103 VAL A O 1
ATOM 776 N N . GLN A 1 104 ? -2.598 4.271 -15.730 1.00 91.38 104 GLN A N 1
ATOM 777 C CA . GLN A 1 104 ? -3.475 5.255 -15.086 1.00 91.38 104 GLN A CA 1
ATOM 778 C C . GLN A 1 104 ? -4.803 4.632 -14.642 1.00 91.38 104 GLN A C 1
ATOM 780 O O . GLN A 1 104 ? -5.267 4.854 -13.522 1.00 91.38 104 GLN A O 1
ATOM 785 N N . ARG A 1 105 ? -5.396 3.783 -15.490 1.00 92.06 105 ARG A N 1
ATOM 786 C CA . ARG A 1 105 ? -6.612 3.048 -15.141 1.00 92.06 105 ARG A CA 1
ATOM 787 C C . ARG A 1 105 ? -6.367 2.057 -14.008 1.00 92.06 105 ARG A C 1
ATOM 789 O O . ARG A 1 105 ? -7.174 2.010 -13.089 1.00 92.06 105 ARG A O 1
ATOM 796 N N . TYR A 1 106 ? -5.271 1.301 -14.056 1.00 91.12 106 TYR A N 1
ATOM 797 C CA . TYR A 1 106 ? -4.874 0.397 -12.979 1.00 91.12 106 TYR A CA 1
ATOM 798 C C . TYR A 1 106 ? -4.701 1.141 -11.654 1.00 91.12 106 TYR A C 1
ATOM 800 O O . TYR A 1 106 ? -5.318 0.770 -10.661 1.00 91.12 106 TYR A O 1
ATOM 808 N N . ALA A 1 107 ? -3.937 2.235 -11.655 1.00 87.81 107 ALA A N 1
ATOM 809 C CA . ALA A 1 107 ? -3.716 3.077 -10.488 1.00 87.81 107 ALA A CA 1
ATOM 810 C C . ALA A 1 107 ? -5.044 3.574 -9.901 1.00 87.81 107 ALA A C 1
ATOM 812 O O . ALA A 1 107 ? -5.273 3.454 -8.703 1.00 87.81 107 ALA A O 1
ATOM 813 N N . ASN A 1 108 ? -5.969 4.048 -10.738 1.00 86.88 108 ASN A N 1
ATOM 814 C CA . ASN A 1 108 ? -7.292 4.471 -10.282 1.00 86.88 108 ASN A CA 1
ATOM 815 C C . ASN A 1 108 ? -8.187 3.314 -9.791 1.00 86.88 108 ASN A C 1
ATOM 817 O O . ASN A 1 108 ? -9.250 3.564 -9.236 1.00 86.88 108 ASN A O 1
ATOM 821 N N . MET A 1 109 ? -7.831 2.050 -9.996 1.00 86.50 109 MET A N 1
ATOM 822 C CA . MET A 1 109 ? -8.560 0.919 -9.406 1.00 86.50 109 MET A CA 1
ATOM 823 C C . MET A 1 109 ? -7.891 0.436 -8.119 1.00 86.50 109 MET A C 1
ATOM 825 O O . MET A 1 109 ? -8.591 0.101 -7.173 1.00 86.50 109 MET A O 1
ATOM 829 N N . SER A 1 110 ? -6.558 0.460 -8.065 1.00 84.44 110 SER A N 1
ATOM 830 C CA . SER A 1 110 ? -5.770 -0.127 -6.976 1.00 84.44 110 SER A CA 1
ATOM 831 C C . SER A 1 110 ? -5.505 0.817 -5.796 1.00 84.44 110 SER A C 1
ATOM 833 O O . SER A 1 110 ? -4.850 0.430 -4.832 1.00 84.44 110 SER A O 1
ATOM 835 N N . GLN A 1 111 ? -5.898 2.087 -5.893 1.00 78.50 111 GLN A N 1
ATOM 836 C CA . GLN A 1 111 ? -5.656 3.087 -4.853 1.00 78.50 111 GLN A CA 1
ATOM 837 C C . GLN A 1 111 ? -6.637 2.965 -3.685 1.00 78.50 111 GLN A C 1
ATOM 839 O O . GLN A 1 111 ? -7.851 3.032 -3.890 1.00 78.50 111 GLN A O 1
ATOM 844 N N . ASN A 1 112 ? -6.103 2.902 -2.461 1.00 81.88 112 ASN A N 1
ATOM 845 C CA . ASN A 1 112 ? -6.892 2.977 -1.232 1.00 81.88 112 ASN A CA 1
ATOM 846 C C . ASN A 1 112 ? -7.021 4.418 -0.714 1.00 81.88 112 ASN A C 1
ATOM 848 O O . ASN A 1 112 ? -6.152 5.262 -0.943 1.00 81.88 112 ASN A O 1
ATOM 852 N N . GLY A 1 113 ? -8.099 4.665 0.036 1.00 83.38 113 GLY A N 1
ATOM 853 C CA . GLY A 1 113 ? -8.467 5.987 0.548 1.00 83.38 113 GLY A CA 1
ATOM 854 C C . GLY A 1 113 ? -9.222 6.835 -0.478 1.00 83.38 113 GLY A C 1
ATOM 855 O O . GLY A 1 113 ? -9.251 6.513 -1.667 1.00 83.38 113 GLY A O 1
ATOM 856 N N . ARG A 1 114 ? -9.860 7.915 -0.009 1.00 85.62 114 ARG A N 1
ATOM 857 C CA . ARG A 1 114 ? -10.666 8.842 -0.834 1.00 85.62 114 ARG A CA 1
ATOM 858 C C . ARG A 1 114 ? -11.796 8.149 -1.608 1.00 85.62 114 ARG A C 1
ATOM 860 O O . ARG A 1 114 ? -12.134 8.534 -2.725 1.00 85.62 114 ARG A O 1
ATOM 867 N N . ARG A 1 115 ? -12.357 7.085 -1.030 1.00 86.19 115 ARG A N 1
ATOM 868 C CA . ARG A 1 115 ? -13.428 6.271 -1.617 1.00 86.19 115 ARG A CA 1
ATOM 869 C C . ARG A 1 115 ? -14.518 6.017 -0.596 1.00 86.19 115 ARG A C 1
ATOM 871 O O . ARG A 1 115 ? -14.244 5.945 0.599 1.00 86.19 115 ARG A O 1
ATOM 878 N N . LEU A 1 116 ? -15.730 5.826 -1.107 1.00 88.06 116 LEU A N 1
ATOM 879 C CA . LEU A 1 116 ? -16.829 5.302 -0.310 1.00 88.06 116 LEU A CA 1
ATOM 880 C C . LEU A 1 116 ? -16.531 3.850 0.098 1.00 88.06 116 LEU A C 1
ATOM 882 O O . LEU A 1 116 ? -15.984 3.077 -0.690 1.00 88.06 116 LEU A O 1
ATOM 886 N N . PHE A 1 117 ? -16.901 3.498 1.321 1.00 88.12 117 PHE A N 1
ATOM 887 C CA . PHE A 1 117 ? -16.849 2.156 1.897 1.00 88.12 117 PHE A CA 1
ATOM 888 C C . PHE A 1 117 ? -18.182 1.837 2.603 1.00 88.12 117 PHE A C 1
ATOM 890 O O . PHE A 1 117 ? -19.061 2.689 2.701 1.00 88.12 117 PHE A O 1
ATOM 897 N N . GLU A 1 118 ? -18.367 0.593 3.036 1.00 87.31 118 GLU A N 1
ATOM 898 C CA . GLU A 1 118 ? -19.561 0.166 3.777 1.00 87.31 118 GLU A CA 1
ATOM 899 C C . GLU A 1 118 ? -19.113 -0.566 5.045 1.00 87.31 118 GLU A C 1
ATOM 901 O O . GLU A 1 118 ? -18.240 -1.440 4.994 1.00 87.31 118 GLU A O 1
ATOM 906 N N . GLY A 1 119 ? -19.714 -0.219 6.177 1.00 88.56 119 GLY A N 1
ATOM 907 C CA . GLY A 1 119 ? -19.389 -0.734 7.500 1.00 88.56 119 GLY A CA 1
ATOM 908 C C . GLY A 1 119 ? -18.127 -0.135 8.144 1.00 88.56 119 GLY A C 1
ATOM 909 O O . GLY A 1 119 ? -17.376 0.624 7.531 1.00 88.56 119 GLY A O 1
ATOM 910 N N . PRO A 1 120 ? -17.835 -0.523 9.400 1.00 91.44 120 PRO A N 1
ATOM 911 C CA . PRO A 1 120 ? -16.673 -0.026 10.129 1.00 91.44 120 PRO A CA 1
ATOM 912 C C . PRO A 1 120 ? -15.339 -0.386 9.468 1.00 91.44 120 PRO A C 1
ATOM 914 O O . PRO A 1 120 ? -15.098 -1.545 9.119 1.00 91.44 120 PRO A O 1
ATOM 917 N N . LEU A 1 121 ? -14.426 0.578 9.412 1.00 93.88 121 LEU A N 1
ATOM 918 C CA . LEU A 1 121 ? -13.081 0.437 8.866 1.00 93.88 121 LEU A CA 1
ATOM 919 C C . LEU A 1 121 ? -12.030 0.682 9.956 1.00 93.88 121 LEU A C 1
ATOM 921 O O . LEU A 1 121 ? -11.989 1.752 10.555 1.00 93.88 121 LEU A O 1
ATOM 925 N N . LEU A 1 122 ? -11.154 -0.294 10.194 1.00 95.75 122 LEU A N 1
ATOM 926 C CA . LEU A 1 122 ? -9.941 -0.132 10.995 1.00 95.75 122 LEU A CA 1
ATOM 927 C C . LEU A 1 122 ? -8.721 -0.040 10.081 1.00 95.75 122 LEU A C 1
ATOM 929 O O . LEU A 1 122 ? -8.422 -0.987 9.354 1.00 95.75 122 LEU A O 1
ATOM 933 N N . VAL A 1 123 ? -7.990 1.064 10.172 1.00 96.75 123 VAL A N 1
ATOM 934 C CA . VAL A 1 123 ? -6.726 1.305 9.476 1.00 96.75 123 VAL A CA 1
ATOM 935 C C . VAL A 1 123 ? -5.588 1.286 10.490 1.00 96.75 123 VAL A C 1
ATOM 937 O O 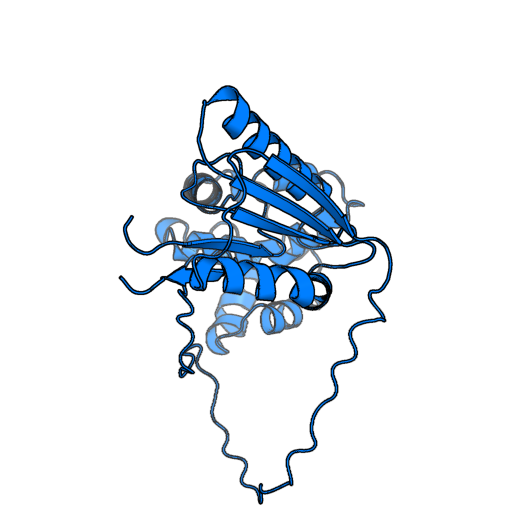. VAL A 1 123 ? -5.630 1.978 11.503 1.00 96.75 123 VAL A O 1
ATOM 940 N N . LEU A 1 124 ? -4.562 0.484 10.230 1.00 97.38 124 LEU A N 1
ATOM 941 C CA . LEU A 1 124 ? -3.394 0.341 11.095 1.00 97.38 124 LEU A CA 1
ATOM 942 C C . LEU A 1 124 ? -2.134 0.664 10.293 1.00 97.38 124 LEU A C 1
ATOM 944 O O . LEU A 1 124 ? -1.981 0.166 9.180 1.00 97.38 124 LEU A O 1
ATOM 948 N N . GLY A 1 125 ? -1.223 1.452 10.855 1.00 96.19 125 GLY A N 1
ATOM 949 C CA . GLY A 1 125 ? 0.036 1.822 10.201 1.00 96.19 125 GLY A CA 1
ATOM 950 C C . GLY A 1 125 ? 1.188 1.959 11.186 1.00 96.19 125 GLY A C 1
ATOM 951 O O . GLY A 1 125 ? 0.968 2.149 12.382 1.00 96.19 125 GLY A O 1
ATOM 952 N N . GLY A 1 126 ? 2.412 1.808 10.694 1.00 95.62 126 GLY A N 1
ATOM 953 C CA . GLY A 1 126 ? 3.631 2.091 11.446 1.00 95.62 126 GLY A CA 1
ATOM 954 C C . GLY A 1 126 ? 4.169 3.470 11.072 1.00 95.62 126 GLY A C 1
ATOM 955 O O . GLY A 1 126 ? 4.099 3.849 9.905 1.00 95.62 126 GLY A O 1
ATOM 956 N N . ASP A 1 127 ? 4.669 4.249 12.030 1.00 95.00 127 ASP A N 1
ATOM 957 C CA . ASP A 1 127 ? 5.253 5.565 11.716 1.00 95.00 127 ASP A CA 1
ATOM 958 C C . ASP A 1 127 ? 6.655 5.484 11.092 1.00 95.00 127 ASP A C 1
ATOM 960 O O . ASP A 1 127 ? 7.085 6.430 10.434 1.00 95.00 127 ASP A O 1
ATOM 964 N N . ALA A 1 128 ? 7.327 4.342 11.246 1.00 93.38 128 ALA A N 1
ATOM 965 C CA . ALA A 1 128 ? 8.618 4.032 10.649 1.00 93.38 128 ALA A CA 1
ATOM 966 C C . ALA A 1 128 ? 8.493 3.137 9.402 1.00 93.38 128 ALA A C 1
ATOM 968 O O . ALA A 1 128 ? 9.502 2.605 8.942 1.00 93.38 128 ALA A O 1
ATOM 969 N N . ASP A 1 129 ? 7.284 2.959 8.856 1.00 91.38 129 ASP A N 1
ATOM 970 C CA . ASP A 1 129 ? 7.028 2.143 7.665 1.00 91.38 129 ASP A CA 1
ATOM 971 C C . ASP A 1 129 ? 7.765 2.704 6.433 1.00 91.38 129 ASP A C 1
ATOM 973 O O . ASP A 1 129 ? 7.530 3.839 6.009 1.00 91.38 129 ASP A O 1
ATOM 977 N N . GLN A 1 130 ? 8.674 1.899 5.875 1.00 86.75 130 GLN A N 1
ATOM 978 C CA . GLN A 1 130 ? 9.499 2.246 4.708 1.00 86.75 130 GLN A CA 1
ATOM 979 C C . GLN A 1 130 ? 8.888 1.809 3.362 1.00 86.75 130 GLN A C 1
ATOM 981 O O . GLN A 1 130 ? 9.493 2.003 2.308 1.00 86.75 130 GLN A O 1
ATOM 986 N N . ILE A 1 131 ? 7.711 1.182 3.383 1.00 84.38 131 ILE A N 1
ATOM 987 C CA . ILE A 1 131 ? 7.005 0.634 2.215 1.00 84.38 131 ILE A CA 1
ATOM 988 C C . ILE A 1 131 ? 5.730 1.441 1.941 1.00 84.38 131 ILE A C 1
ATOM 990 O O . ILE A 1 131 ? 5.418 1.774 0.794 1.00 84.38 131 ILE A O 1
ATOM 994 N N . VAL A 1 132 ? 4.986 1.753 3.001 1.00 87.25 132 VAL A N 1
ATOM 995 C CA . VAL A 1 132 ? 3.783 2.585 3.012 1.00 87.25 132 VAL A CA 1
ATOM 996 C C . VAL A 1 132 ? 4.018 3.730 3.986 1.00 87.25 132 VAL A C 1
ATOM 998 O O . VAL A 1 132 ? 3.715 3.644 5.173 1.00 87.25 132 VAL A O 1
ATOM 1001 N N . PHE A 1 133 ? 4.561 4.826 3.463 1.00 87.31 133 PHE A N 1
ATOM 1002 C CA . PHE A 1 133 ? 4.949 5.978 4.266 1.00 87.31 133 PHE A CA 1
ATOM 1003 C C . PHE A 1 133 ? 3.767 6.544 5.057 1.00 87.31 133 PHE A C 1
ATOM 1005 O O . PHE A 1 133 ? 2.696 6.838 4.512 1.00 87.31 133 PHE A O 1
ATOM 1012 N N . VAL A 1 134 ? 3.986 6.759 6.356 1.00 90.31 134 VAL A N 1
ATOM 1013 C CA . VAL A 1 134 ? 2.948 7.227 7.286 1.00 90.31 134 VAL A CA 1
ATOM 1014 C C . VAL A 1 134 ? 2.335 8.565 6.871 1.00 90.31 134 VAL A C 1
ATOM 1016 O O . VAL A 1 134 ? 1.152 8.797 7.116 1.00 90.31 134 VAL A O 1
ATOM 1019 N N . SER A 1 135 ? 3.098 9.432 6.201 1.00 88.81 135 SER A N 1
ATOM 1020 C CA . SER A 1 135 ? 2.611 10.705 5.658 1.00 88.81 135 SER A CA 1
ATOM 1021 C C . SER A 1 135 ? 1.494 10.496 4.632 1.00 88.81 135 SER A C 1
ATOM 1023 O O . SER A 1 135 ? 0.456 11.156 4.696 1.00 88.81 135 SER A O 1
ATOM 1025 N N . GLN A 1 136 ? 1.658 9.527 3.731 1.00 86.62 136 GLN A N 1
ATOM 1026 C CA . GLN A 1 136 ? 0.663 9.196 2.714 1.00 86.62 136 GLN A CA 1
ATOM 1027 C C . GLN A 1 136 ? -0.550 8.510 3.318 1.00 86.62 136 GLN A C 1
ATOM 1029 O O . GLN A 1 136 ? -1.680 8.823 2.943 1.00 86.62 136 GLN A O 1
ATOM 1034 N N . LEU A 1 137 ? -0.324 7.597 4.266 1.00 90.75 137 LEU A N 1
ATOM 1035 C CA . LEU A 1 137 ? -1.407 6.915 4.965 1.00 90.75 137 LEU A CA 1
ATOM 1036 C C . LEU A 1 137 ? -2.261 7.922 5.735 1.00 90.75 137 LEU A C 1
ATOM 1038 O O . LEU A 1 137 ? -3.482 7.919 5.606 1.00 90.75 137 LEU A O 1
ATOM 1042 N N . SER A 1 138 ? -1.616 8.831 6.466 1.00 92.38 138 SER A N 1
ATOM 1043 C CA . SER A 1 138 ? -2.288 9.887 7.227 1.00 92.38 138 SER A CA 1
ATOM 1044 C C . SER A 1 138 ? -3.053 10.839 6.311 1.00 92.38 138 SER A C 1
ATOM 1046 O O . SER A 1 138 ? -4.190 11.187 6.613 1.00 92.38 138 SER A O 1
ATOM 1048 N N . SER A 1 139 ? -2.482 11.220 5.162 1.00 91.31 139 SER A N 1
ATOM 1049 C CA . SER A 1 139 ? -3.188 12.025 4.157 1.00 91.31 139 SER A CA 1
ATOM 1050 C C . SER A 1 139 ? -4.436 11.307 3.631 1.00 91.31 139 SER A C 1
ATOM 1052 O O . SER A 1 139 ? -5.516 11.891 3.630 1.00 91.31 139 SER A O 1
ATOM 1054 N N . ALA A 1 140 ? -4.323 10.032 3.252 1.00 91.19 140 ALA A N 1
ATOM 1055 C CA . ALA A 1 140 ? -5.453 9.253 2.752 1.00 91.19 140 ALA A CA 1
ATOM 1056 C C . ALA A 1 140 ? -6.552 9.060 3.813 1.00 91.19 140 ALA A C 1
ATOM 1058 O O . ALA A 1 140 ? -7.739 9.148 3.490 1.00 91.19 140 ALA A O 1
ATOM 10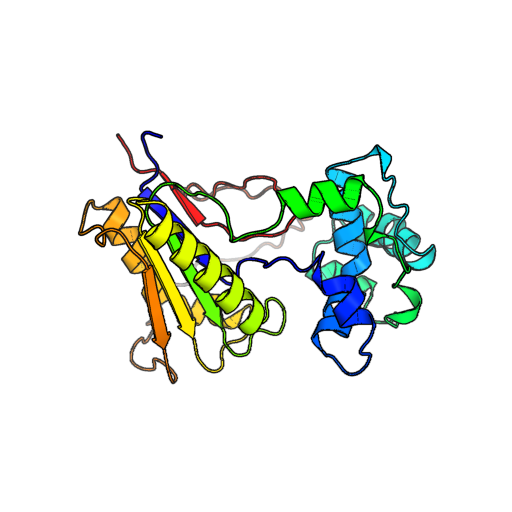59 N N . VAL A 1 141 ? -6.172 8.829 5.075 1.00 93.62 141 VAL A N 1
ATOM 1060 C CA . VAL A 1 141 ? -7.103 8.752 6.211 1.00 93.62 141 VAL A CA 1
ATOM 1061 C C . VAL A 1 141 ? -7.803 10.091 6.420 1.00 93.62 141 VAL A C 1
ATOM 1063 O 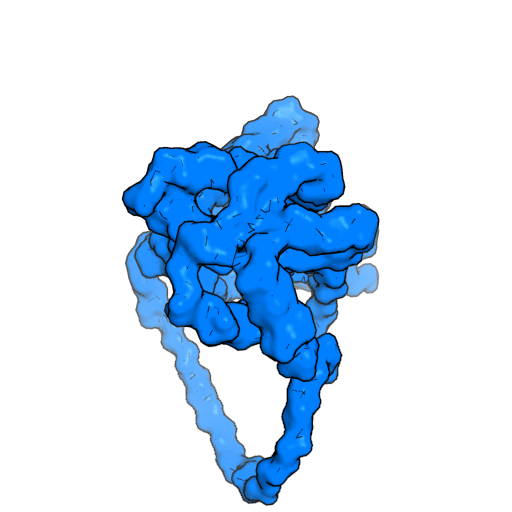O . VAL A 1 141 ? -9.028 10.114 6.456 1.00 93.62 141 VAL A O 1
ATOM 1066 N N . ASN A 1 142 ? -7.061 11.198 6.489 1.00 94.12 142 ASN A N 1
ATOM 1067 C CA . ASN A 1 142 ? -7.628 12.533 6.692 1.00 94.12 142 ASN A CA 1
ATOM 1068 C C . ASN A 1 142 ? -8.627 12.903 5.596 1.00 94.12 142 ASN A C 1
ATOM 1070 O O . ASN A 1 142 ? -9.732 13.342 5.902 1.00 94.12 142 ASN A O 1
ATOM 1074 N N . ASP A 1 143 ? -8.281 12.670 4.331 1.00 92.06 143 ASP A N 1
ATOM 1075 C CA . ASP A 1 143 ? -9.181 12.965 3.217 1.00 92.06 143 ASP A CA 1
ATOM 1076 C C . ASP A 1 143 ? -10.454 12.113 3.286 1.00 92.06 143 ASP A C 1
ATOM 1078 O O . ASP A 1 143 ? -11.554 12.614 3.064 1.00 92.06 143 ASP A O 1
ATOM 1082 N N . THR A 1 144 ? -10.325 10.840 3.665 1.00 91.75 144 THR A N 1
ATOM 1083 C CA . THR A 1 144 ? -11.477 9.945 3.844 1.00 91.75 144 THR A CA 1
ATOM 1084 C C . THR A 1 144 ? -12.343 10.372 5.036 1.00 91.75 144 THR A C 1
ATOM 1086 O O . THR A 1 144 ? -13.567 10.339 4.948 1.00 91.75 144 THR A O 1
ATOM 1089 N N . CYS A 1 145 ? -11.735 10.833 6.131 1.00 92.06 145 CYS A N 1
ATOM 1090 C CA . CYS A 1 145 ? -12.455 11.362 7.289 1.00 92.06 145 CYS A CA 1
ATOM 1091 C C . CYS A 1 145 ? -13.204 12.658 6.962 1.00 92.06 145 CYS A C 1
ATOM 1093 O O . CYS A 1 145 ? -14.376 12.786 7.306 1.00 92.06 145 CYS A O 1
ATOM 1095 N N . ASN A 1 146 ? -12.586 13.569 6.208 1.00 92.31 146 ASN A N 1
ATOM 1096 C CA . ASN A 1 146 ? -13.250 14.780 5.726 1.00 92.31 146 ASN A CA 1
ATOM 1097 C C . ASN A 1 146 ? -14.461 14.447 4.838 1.00 92.31 146 ASN A C 1
ATOM 1099 O O . ASN A 1 146 ? -15.494 15.107 4.930 1.00 92.31 146 ASN A O 1
ATOM 1103 N N . MET A 1 147 ? -14.361 13.406 4.001 1.00 90.00 147 MET A N 1
ATOM 1104 C CA . MET A 1 147 ? -15.490 12.927 3.198 1.00 90.00 147 MET A CA 1
ATOM 1105 C C . MET A 1 147 ? -16.637 12.386 4.062 1.00 90.00 147 MET A C 1
ATOM 1107 O O . MET A 1 147 ? -17.794 12.638 3.725 1.00 90.00 147 MET A O 1
ATOM 1111 N N . LEU A 1 148 ? -16.341 11.674 5.159 1.00 89.06 148 LEU A N 1
ATOM 1112 C CA . LEU A 1 148 ? -17.364 11.192 6.098 1.00 89.06 148 LEU A CA 1
ATOM 1113 C C . LEU A 1 148 ? -18.149 12.361 6.706 1.00 89.06 148 LEU A C 1
ATOM 1115 O O . LEU A 1 148 ? -19.380 12.371 6.668 1.00 89.06 148 LEU A O 1
ATOM 1119 N N . GLU A 1 149 ? -17.430 13.371 7.200 1.00 86.62 149 GLU A N 1
ATOM 1120 C CA . GLU A 1 149 ? -18.014 14.549 7.849 1.00 86.62 149 GLU A CA 1
ATOM 1121 C C . GLU A 1 149 ? -18.839 15.406 6.880 1.00 86.62 149 GLU A C 1
ATOM 1123 O O . GLU A 1 149 ? -19.956 15.812 7.198 1.00 86.62 149 GLU A O 1
ATOM 1128 N N . GLN A 1 150 ? -18.314 15.671 5.681 1.00 87.31 150 GLN A N 1
ATOM 1129 C CA . GLN A 1 150 ? -18.972 16.535 4.695 1.00 87.31 150 GLN A CA 1
ATOM 1130 C C . GLN A 1 150 ? -20.134 15.843 3.978 1.00 87.31 150 GLN A C 1
ATOM 1132 O O . GLN A 1 150 ? -21.093 16.501 3.575 1.00 87.31 150 GLN A O 1
ATOM 1137 N N . GLY A 1 151 ? -20.038 14.527 3.786 1.00 80.44 151 GLY A N 1
ATOM 1138 C CA . GLY A 1 151 ? -21.009 13.740 3.032 1.00 80.44 151 GLY A CA 1
ATOM 1139 C C . GLY A 1 151 ? -22.241 13.312 3.828 1.00 80.44 151 GLY A C 1
ATOM 1140 O O . GLY A 1 151 ? -23.144 12.731 3.231 1.00 80.44 151 GLY A O 1
ATOM 1141 N N . GLY A 1 152 ? -22.285 13.557 5.146 1.00 80.44 152 GLY A N 1
ATOM 1142 C CA . GLY A 1 152 ? -23.325 12.996 6.021 1.00 80.44 152 GLY A CA 1
ATOM 1143 C C . GLY A 1 152 ? -23.330 11.466 5.980 1.00 80.44 152 GLY A C 1
ATOM 1144 O O . GLY A 1 152 ? -24.385 10.836 5.932 1.00 80.44 152 GLY A O 1
ATOM 1145 N N . TRP A 1 153 ? -22.140 10.877 5.870 1.00 85.31 153 TRP A N 1
ATOM 1146 C CA . TRP A 1 153 ? -21.967 9.461 5.603 1.00 85.31 153 TRP A CA 1
ATOM 1147 C C . TRP A 1 153 ? -21.816 8.707 6.927 1.00 85.31 153 TRP A C 1
ATOM 1149 O O . TRP A 1 153 ? -20.832 8.863 7.646 1.00 85.31 153 TRP A O 1
ATOM 1159 N N . GLU A 1 154 ? -22.826 7.897 7.242 1.00 86.38 154 GLU A N 1
ATOM 1160 C CA . GLU A 1 154 ? -23.011 7.203 8.526 1.00 86.38 154 GLU A CA 1
ATOM 1161 C C . GLU A 1 154 ? -22.109 5.962 8.694 1.00 86.38 154 GLU A C 1
ATOM 1163 O O . GLU A 1 154 ? -22.563 4.897 9.107 1.00 86.38 154 GLU A O 1
ATOM 1168 N N . GLU A 1 155 ? -20.824 6.083 8.366 1.00 90.00 155 GLU A N 1
ATOM 1169 C CA . GLU A 1 155 ? -19.832 5.020 8.552 1.00 90.00 155 GLU A CA 1
ATOM 1170 C C . GLU A 1 155 ? -18.768 5.404 9.579 1.00 90.00 155 GLU A C 1
ATOM 1172 O O . GLU A 1 155 ? -18.616 6.571 9.947 1.00 90.00 155 GLU A O 1
ATOM 1177 N N . SER A 1 156 ? -18.024 4.407 10.066 1.00 91.94 156 SER A N 1
ATOM 1178 C CA . SER A 1 156 ? -16.966 4.620 11.060 1.00 91.94 156 SER A CA 1
ATOM 1179 C C . SER A 1 156 ? -15.587 4.258 10.521 1.00 91.94 156 SER A C 1
ATOM 1181 O O . SER A 1 156 ? -15.386 3.179 9.963 1.00 91.94 156 SER A O 1
ATOM 1183 N N . LEU A 1 157 ? -14.620 5.150 10.734 1.00 94.25 157 LEU A N 1
ATOM 1184 C CA . LEU A 1 157 ? -13.205 4.926 10.450 1.00 94.25 157 LEU A CA 1
ATOM 1185 C C . LEU A 1 157 ? -12.402 5.098 11.739 1.00 94.25 157 LEU A C 1
ATOM 1187 O O . LEU A 1 157 ? -12.391 6.164 12.347 1.00 94.25 157 LEU A O 1
ATOM 1191 N N . GLU A 1 158 ? -11.689 4.054 12.144 1.00 95.56 158 GLU A N 1
ATOM 1192 C CA . GLU A 1 158 ? -10.687 4.120 13.201 1.00 95.56 158 GLU A CA 1
ATOM 1193 C C . GLU A 1 158 ? -9.289 3.958 12.596 1.00 95.56 158 GLU A C 1
ATOM 1195 O O . GLU A 1 158 ? -9.015 2.964 11.929 1.00 95.56 158 GLU A O 1
ATOM 1200 N N . SER A 1 159 ? -8.394 4.911 12.845 1.00 96.25 159 SER A N 1
ATOM 1201 C CA . SER A 1 159 ? -6.987 4.849 12.451 1.00 96.25 159 SER A CA 1
ATOM 1202 C C . SER A 1 159 ? -6.086 4.750 13.681 1.00 96.25 159 SER A C 1
ATOM 1204 O O . SER A 1 159 ? -6.245 5.500 14.651 1.00 96.25 159 SER A O 1
ATOM 1206 N N . VAL A 1 160 ? -5.128 3.825 13.653 1.00 97.12 160 VAL A N 1
ATOM 1207 C CA . VAL A 1 160 ? -4.136 3.650 14.719 1.00 97.12 160 VAL A CA 1
ATOM 1208 C C . VAL A 1 160 ? -2.733 3.589 14.126 1.00 97.12 160 VAL A C 1
ATOM 1210 O O . VAL A 1 160 ? -2.395 2.654 13.397 1.00 97.12 160 VAL A O 1
ATOM 1213 N N . THR A 1 161 ? -1.896 4.549 14.510 1.00 97.06 161 THR A N 1
ATOM 1214 C CA . THR A 1 161 ? -0.473 4.572 14.155 1.00 97.06 161 THR A CA 1
ATOM 1215 C C . THR A 1 161 ? 0.366 4.012 15.301 1.00 97.06 161 THR A C 1
ATOM 1217 O O . THR A 1 161 ? 0.215 4.423 16.452 1.00 97.06 161 THR A O 1
ATOM 1220 N N . TYR A 1 162 ? 1.261 3.076 15.002 1.00 96.19 162 TYR A N 1
ATOM 1221 C CA . TYR A 1 162 ? 2.172 2.459 15.962 1.00 96.19 162 TYR A CA 1
ATOM 1222 C C . TYR A 1 162 ? 3.564 3.065 15.836 1.00 96.19 162 TYR A C 1
ATOM 1224 O O . TYR A 1 162 ? 4.155 3.032 14.758 1.00 96.19 162 TYR A O 1
ATOM 1232 N N . GLN A 1 163 ? 4.070 3.584 16.952 1.00 94.94 163 GLN A N 1
ATOM 1233 C CA . GLN A 1 163 ? 5.383 4.211 17.020 1.00 94.94 163 GLN A CA 1
ATOM 1234 C C . GLN A 1 163 ? 6.519 3.188 16.884 1.00 94.94 163 GLN A C 1
ATOM 1236 O O . GLN A 1 163 ? 6.448 2.101 17.464 1.00 94.94 163 GLN A O 1
ATOM 1241 N N . ASP A 1 164 ? 7.570 3.573 16.165 1.00 93.31 164 ASP A N 1
ATOM 1242 C CA . ASP A 1 164 ? 8.797 2.819 15.896 1.00 93.31 164 ASP A CA 1
ATOM 1243 C C . ASP A 1 164 ? 8.548 1.481 15.177 1.00 93.31 164 ASP A C 1
ATOM 1245 O O . ASP A 1 164 ? 9.372 0.564 15.231 1.00 93.31 164 ASP A O 1
ATOM 1249 N N . MET A 1 165 ? 7.392 1.339 14.519 1.00 94.94 165 MET A N 1
ATOM 1250 C CA . MET A 1 165 ? 7.026 0.131 13.783 1.00 94.94 165 MET A CA 1
ATOM 1251 C C . MET A 1 165 ? 7.183 0.345 12.282 1.00 94.94 165 MET A C 1
ATOM 1253 O O . MET A 1 165 ? 6.634 1.288 11.721 1.00 94.94 165 MET A O 1
ATOM 1257 N N . ASP A 1 166 ? 7.900 -0.575 11.641 1.00 92.94 166 ASP A N 1
ATOM 1258 C CA . ASP A 1 166 ? 8.007 -0.677 10.182 1.00 92.94 166 ASP A CA 1
ATOM 1259 C C . ASP A 1 166 ? 6.867 -1.562 9.609 1.00 92.94 166 ASP A C 1
ATOM 1261 O O . ASP A 1 166 ? 6.054 -2.127 10.355 1.00 92.94 166 ASP A O 1
ATOM 1265 N N . HIS A 1 167 ? 6.836 -1.735 8.287 1.00 92.06 167 HIS A N 1
ATOM 1266 C CA . HIS A 1 167 ? 5.782 -2.367 7.491 1.00 92.06 167 HIS A CA 1
ATOM 1267 C C . HIS A 1 167 ? 5.350 -3.759 7.961 1.00 92.06 167 HIS A C 1
ATOM 1269 O O . HIS A 1 167 ? 4.165 -4.061 8.072 1.00 92.06 167 HIS A O 1
ATOM 1275 N N . PHE A 1 168 ? 6.305 -4.646 8.239 1.00 90.69 168 PHE A N 1
ATOM 1276 C CA . PHE A 1 168 ? 5.994 -5.992 8.729 1.00 90.69 168 PHE A CA 1
ATOM 1277 C C . PHE A 1 168 ? 5.818 -6.040 10.256 1.00 90.69 168 PHE A C 1
ATOM 1279 O O . PHE A 1 168 ? 4.859 -6.671 10.716 1.00 90.69 168 PHE A O 1
ATOM 1286 N N . PRO A 1 169 ? 6.671 -5.376 11.069 1.00 94.25 169 PRO A N 1
ATOM 1287 C CA . PRO A 1 169 ? 6.484 -5.317 12.518 1.00 94.25 169 PRO A CA 1
ATOM 1288 C C . PRO A 1 169 ? 5.112 -4.800 12.973 1.00 94.25 169 PRO A C 1
ATOM 1290 O O . PRO A 1 169 ? 4.571 -5.325 13.953 1.00 94.25 169 PRO A O 1
ATOM 1293 N N . VAL A 1 170 ? 4.500 -3.841 12.260 1.00 94.19 170 VAL A N 1
ATOM 1294 C CA . VAL A 1 170 ? 3.181 -3.302 12.641 1.00 94.19 170 VAL A CA 1
ATOM 1295 C C . VAL A 1 170 ? 2.088 -4.374 12.657 1.00 94.19 170 VAL A C 1
ATOM 1297 O O . VAL A 1 170 ? 1.195 -4.317 13.502 1.00 94.19 170 VAL A O 1
ATOM 1300 N N . VAL A 1 171 ? 2.168 -5.408 11.812 1.00 92.69 171 VAL A N 1
ATOM 1301 C CA . VAL A 1 171 ? 1.195 -6.518 11.801 1.00 92.69 171 VAL A CA 1
ATOM 1302 C C . VAL A 1 171 ? 1.162 -7.223 13.159 1.00 92.69 171 VAL A C 1
ATOM 1304 O O . VAL A 1 171 ? 0.092 -7.491 13.714 1.00 92.69 171 VAL A O 1
ATOM 1307 N N . GLN A 1 172 ? 2.340 -7.492 13.726 1.00 92.62 172 GLN A N 1
ATOM 1308 C CA . GLN A 1 172 ? 2.456 -8.140 15.027 1.00 92.62 172 GLN A CA 1
ATOM 1309 C C . GLN A 1 172 ? 2.126 -7.170 16.166 1.00 92.62 172 GLN A C 1
ATOM 1311 O O . GLN A 1 172 ? 1.356 -7.530 17.062 1.00 92.62 172 GLN A O 1
ATOM 1316 N N . ALA A 1 173 ? 2.658 -5.945 16.123 1.00 92.25 173 ALA A N 1
ATOM 1317 C CA . ALA A 1 173 ? 2.431 -4.926 17.149 1.00 92.25 173 ALA A CA 1
ATOM 1318 C C . ALA A 1 173 ? 0.941 -4.571 17.302 1.00 92.25 173 ALA A C 1
ATOM 1320 O O . ALA A 1 173 ? 0.453 -4.348 18.412 1.00 92.25 173 ALA A O 1
ATOM 1321 N N . SER A 1 174 ? 0.197 -4.596 16.195 1.00 94.94 174 SER A N 1
ATOM 1322 C CA . SER A 1 174 ? -1.229 -4.277 16.158 1.00 94.94 174 SER A CA 1
ATOM 1323 C C . SER A 1 174 ? -2.163 -5.456 16.437 1.00 94.94 174 SER A C 1
ATOM 1325 O O . SER A 1 174 ? -3.369 -5.253 16.575 1.00 94.94 174 SER A O 1
ATOM 1327 N N . SER A 1 175 ? -1.646 -6.680 16.597 1.00 94.50 175 SER A N 1
ATOM 1328 C CA . SER A 1 175 ? -2.469 -7.881 16.845 1.00 94.50 175 SER A CA 1
ATOM 1329 C C . SER A 1 175 ? -3.398 -7.754 18.051 1.00 94.50 175 SER A C 1
ATOM 1331 O O . SER A 1 175 ? -4.564 -8.143 17.984 1.00 94.50 175 SER A O 1
ATOM 1333 N N . ALA A 1 176 ? -2.928 -7.117 19.125 1.00 91.25 176 ALA A N 1
ATOM 1334 C CA . ALA A 1 176 ? -3.723 -6.843 20.320 1.00 91.25 176 ALA A CA 1
ATOM 1335 C C . ALA A 1 176 ? -4.846 -5.808 20.102 1.00 91.25 176 ALA A C 1
ATOM 1337 O O . ALA A 1 176 ? -5.681 -5.631 20.985 1.00 91.25 176 ALA A O 1
ATOM 1338 N N . LYS A 1 177 ? -4.868 -5.113 18.959 1.00 93.69 177 LYS A N 1
ATOM 1339 C CA . LYS A 1 177 ? -5.937 -4.197 18.551 1.00 93.69 177 LYS A CA 1
ATOM 1340 C C . LYS A 1 177 ? -6.895 -4.868 17.575 1.00 93.69 177 LYS A C 1
ATOM 1342 O O . LYS A 1 177 ? -8.091 -4.901 17.852 1.00 93.69 177 LYS A O 1
ATOM 1347 N N . TRP A 1 178 ? -6.399 -5.403 16.458 1.00 94.50 178 TRP A N 1
ATOM 1348 C CA . TRP A 1 178 ? -7.291 -5.871 15.395 1.00 94.50 178 TRP A CA 1
ATOM 1349 C C . TRP A 1 178 ? -7.991 -7.194 15.719 1.00 94.50 178 TRP A C 1
ATOM 1351 O O . TRP A 1 178 ? -9.146 -7.360 15.339 1.00 94.50 178 TRP A O 1
ATOM 1361 N N . LEU A 1 179 ? -7.373 -8.112 16.475 1.00 94.75 179 LEU A N 1
ATOM 1362 C CA . LEU A 1 179 ? -8.032 -9.374 16.847 1.00 94.75 179 LEU A CA 1
ATOM 1363 C C . LEU A 1 179 ? -9.262 -9.151 17.752 1.00 94.75 179 LEU A C 1
ATOM 1365 O O . LEU A 1 179 ? -10.331 -9.668 17.415 1.00 94.75 179 LEU A O 1
ATOM 1369 N N . PRO A 1 180 ? -9.183 -8.378 18.861 1.00 92.00 180 PRO A N 1
ATOM 1370 C CA . PRO A 1 180 ? -10.375 -8.019 19.630 1.00 92.00 180 PRO A CA 1
ATOM 1371 C C . PRO A 1 180 ? -11.388 -7.210 18.817 1.00 92.00 180 PRO A C 1
ATOM 1373 O O . PRO A 1 180 ? -12.573 -7.518 18.860 1.00 92.00 180 PRO A O 1
ATOM 1376 N N . TRP A 1 181 ? -10.926 -6.247 18.011 1.00 92.06 181 TRP A N 1
ATOM 1377 C CA . TRP A 1 181 ? -11.799 -5.407 17.183 1.00 92.06 181 TRP A CA 1
ATOM 1378 C C . TRP A 1 181 ? -12.672 -6.226 16.221 1.00 92.06 181 TRP A C 1
ATOM 1380 O O . TRP A 1 181 ? -13.860 -5.933 16.060 1.00 92.06 181 TRP A O 1
ATOM 1390 N N . VAL A 1 182 ? -12.098 -7.274 15.616 1.00 92.69 182 VAL A N 1
ATOM 1391 C CA . VAL A 1 182 ? -12.817 -8.236 14.766 1.00 92.69 182 VAL A CA 1
ATOM 1392 C C . VAL A 1 182 ? -13.772 -9.084 15.598 1.00 92.69 182 VAL A C 1
ATOM 1394 O O . VAL A 1 182 ? -14.932 -9.249 15.225 1.00 92.69 182 VAL A O 1
ATOM 1397 N N . LYS A 1 183 ? -13.300 -9.618 16.733 1.00 91.31 183 LYS A N 1
ATOM 1398 C CA . LYS A 1 183 ? -14.118 -10.445 17.628 1.00 91.31 183 LYS A CA 1
ATOM 1399 C C . LYS A 1 183 ? -15.383 -9.711 18.068 1.00 91.31 183 LYS A C 1
ATOM 1401 O O . LYS A 1 183 ? -16.448 -10.324 18.061 1.00 91.31 183 LYS A O 1
ATOM 1406 N N . ASP A 1 184 ? -15.271 -8.440 18.439 1.00 90.12 184 ASP A N 1
ATOM 1407 C CA . ASP A 1 184 ? -16.403 -7.649 18.921 1.00 90.12 184 ASP A CA 1
ATOM 1408 C C . ASP A 1 184 ? -17.495 -7.553 17.851 1.00 90.12 184 ASP A C 1
ATOM 1410 O O . ASP A 1 184 ? -18.646 -7.890 18.115 1.00 90.12 184 ASP A O 1
ATOM 1414 N N . ARG A 1 185 ? -17.114 -7.259 16.606 1.00 88.81 185 ARG A N 1
ATOM 1415 C CA . ARG A 1 185 ? -18.039 -7.159 15.464 1.00 88.81 185 ARG A CA 1
ATOM 1416 C C . ARG A 1 185 ? -18.675 -8.482 15.062 1.00 88.81 185 ARG A C 1
ATOM 1418 O O . ARG A 1 185 ? -19.840 -8.508 14.682 1.00 88.81 185 ARG A O 1
ATOM 1425 N N . LEU A 1 186 ? -17.929 -9.581 15.152 1.00 88.69 186 LEU A N 1
ATOM 1426 C CA . LEU A 1 186 ? -18.469 -10.920 14.896 1.00 88.69 186 LEU A CA 1
ATOM 1427 C C . LEU A 1 186 ? -19.362 -11.433 16.033 1.00 88.69 186 LEU A C 1
ATOM 1429 O O . LEU A 1 186 ? -20.112 -12.381 15.824 1.00 88.69 186 LEU A O 1
ATOM 1433 N N . SER A 1 187 ? -19.276 -10.831 17.221 1.00 88.44 187 SER A N 1
ATOM 1434 C CA . SER A 1 187 ? -20.097 -11.182 18.387 1.00 88.44 187 SER A CA 1
ATOM 1435 C C . SER A 1 187 ? -21.282 -10.227 18.583 1.00 88.44 187 SER A C 1
ATOM 1437 O O . SER A 1 187 ? -21.897 -10.262 19.644 1.00 88.44 187 SER A O 1
ATOM 1439 N N . ASP A 1 188 ? -21.549 -9.345 17.610 1.00 77.12 188 ASP A N 1
ATOM 1440 C CA . ASP A 1 188 ? -22.517 -8.240 17.702 1.00 77.12 188 ASP A CA 1
ATOM 1441 C C . ASP A 1 188 ? -22.324 -7.343 18.945 1.00 77.12 188 ASP A C 1
ATOM 1443 O O . ASP A 1 188 ? -23.248 -6.679 19.418 1.00 77.12 188 ASP A O 1
ATOM 1447 N N . ASN A 1 189 ? -21.095 -7.289 19.468 1.00 70.19 189 ASN A N 1
ATOM 1448 C CA . ASN A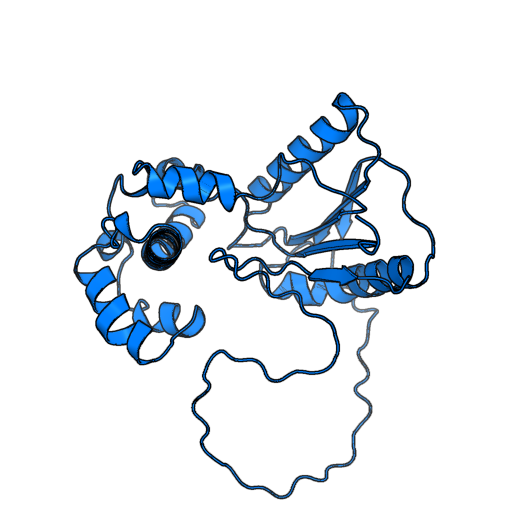 1 189 ? -20.703 -6.345 20.504 1.00 70.19 189 ASN A CA 1
ATOM 1449 C C . ASN A 1 189 ? -20.398 -4.983 19.866 1.00 70.19 189 ASN A C 1
ATOM 1451 O O . ASN A 1 189 ? -19.841 -4.918 18.773 1.00 70.19 189 ASN A O 1
ATOM 1455 N N . VAL A 1 190 ? -20.760 -3.920 20.593 1.00 65.75 190 VAL A N 1
ATOM 1456 C CA . VAL A 1 190 ? -20.507 -2.484 20.348 1.00 65.75 190 VAL A CA 1
ATOM 1457 C C . VAL A 1 190 ? -19.869 -2.152 18.994 1.00 65.75 190 VAL A C 1
ATOM 1459 O O . VAL A 1 190 ? -18.658 -2.265 18.793 1.00 65.75 190 VAL A O 1
ATOM 1462 N N . VAL A 1 191 ? -20.694 -1.620 18.097 1.00 63.78 191 VAL A N 1
ATOM 1463 C CA . VAL A 1 191 ? -20.232 -0.895 16.915 1.00 63.78 191 VAL A CA 1
ATOM 1464 C C . VAL A 1 191 ? -19.958 0.547 17.350 1.00 63.78 191 VAL A C 1
ATOM 1466 O O . VAL A 1 191 ? -20.792 1.159 18.017 1.00 63.78 191 VAL A O 1
ATOM 1469 N N . LEU A 1 192 ? -18.768 1.071 17.038 1.00 65.62 192 LEU A N 1
ATOM 1470 C CA . LEU A 1 192 ? -18.474 2.496 17.222 1.00 65.62 192 LEU A CA 1
ATOM 1471 C C . LEU A 1 192 ? -19.532 3.324 16.479 1.00 65.62 192 LEU A C 1
ATOM 1473 O O . LEU A 1 192 ? -19.974 2.927 15.402 1.00 65.62 192 LEU A O 1
ATOM 1477 N N . GLY A 1 193 ? -19.932 4.461 17.052 1.00 73.38 193 GLY A N 1
ATOM 1478 C CA . GLY A 1 193 ? -20.778 5.418 16.340 1.00 73.38 193 GLY A CA 1
ATOM 1479 C C . GLY A 1 193 ? -20.115 5.910 15.043 1.00 73.38 193 GLY A C 1
ATOM 1480 O O . GLY A 1 193 ? -18.903 5.730 14.874 1.00 73.38 193 GLY A O 1
ATOM 1481 N N . PRO A 1 194 ? -20.890 6.519 14.132 1.00 82.06 194 PRO A N 1
ATOM 1482 C CA . PRO A 1 194 ? -20.360 7.084 12.895 1.00 82.06 194 PRO A CA 1
ATOM 1483 C C . PRO A 1 194 ? -19.279 8.134 13.182 1.00 82.06 194 PRO A C 1
ATOM 1485 O O . PRO A 1 194 ? -19.271 8.775 14.239 1.00 82.06 194 PRO A O 1
ATOM 1488 N N . GLY A 1 195 ? -18.373 8.314 12.225 1.00 89.44 195 GLY A N 1
ATOM 1489 C CA . GLY A 1 195 ? -17.313 9.317 12.275 1.00 89.44 195 GLY A CA 1
ATOM 1490 C C . GLY A 1 195 ? -15.901 8.740 12.230 1.00 89.44 195 GLY A C 1
ATOM 1491 O O . GLY A 1 195 ? -15.675 7.561 11.952 1.00 89.44 195 GLY A O 1
ATOM 1492 N N . CYS A 1 196 ? -14.928 9.610 12.486 1.00 93.50 196 CYS A N 1
ATOM 1493 C CA . CYS A 1 196 ? -13.512 9.297 12.367 1.00 93.50 196 CYS A CA 1
ATOM 1494 C C . CYS A 1 196 ? -12.791 9.441 13.709 1.00 93.50 196 CYS A C 1
ATOM 1496 O O . CYS A 1 196 ? -12.900 10.460 14.389 1.00 93.50 196 CYS A O 1
ATOM 1498 N N . VAL A 1 197 ? -12.018 8.421 14.079 1.00 94.06 197 VAL A N 1
ATOM 1499 C CA . VAL A 1 197 ? -11.162 8.423 15.269 1.00 94.06 197 VAL A CA 1
ATOM 1500 C C . VAL A 1 197 ? -9.741 8.093 14.850 1.00 94.06 197 VAL A C 1
ATOM 1502 O O . VAL A 1 197 ? -9.505 7.099 14.170 1.00 94.06 197 VAL A O 1
ATOM 1505 N N . GLN A 1 198 ? -8.778 8.900 15.287 1.00 95.44 198 GLN A N 1
ATOM 1506 C CA . GLN A 1 198 ? -7.358 8.663 15.036 1.00 95.44 198 GLN A CA 1
ATOM 1507 C C . GLN A 1 198 ? -6.595 8.618 16.357 1.00 95.44 198 GLN A C 1
ATOM 1509 O O . GLN A 1 198 ? -6.858 9.406 17.267 1.00 95.44 198 GLN A O 1
ATOM 1514 N N . SER A 1 199 ? -5.650 7.691 16.481 1.00 95.81 199 SER A N 1
ATOM 1515 C CA . SER A 1 199 ? -4.848 7.532 17.695 1.00 95.81 199 SER A CA 1
ATOM 1516 C C . SER A 1 199 ? -3.428 7.062 17.394 1.00 95.81 199 SER A C 1
ATOM 1518 O O . SER A 1 199 ? -3.144 6.513 16.331 1.00 95.81 199 SER A O 1
ATOM 1520 N N . VAL A 1 200 ? -2.529 7.276 18.357 1.00 95.50 200 VAL A N 1
ATOM 1521 C CA . VAL A 1 200 ? -1.132 6.835 18.286 1.00 95.50 200 VAL A CA 1
ATOM 1522 C C . VAL A 1 200 ? -0.822 5.948 19.485 1.00 95.50 200 VAL A C 1
ATOM 1524 O O . VAL A 1 200 ? -1.076 6.329 20.630 1.00 95.50 200 VAL A O 1
ATOM 1527 N N . VAL A 1 201 ? -0.237 4.781 19.232 1.00 93.62 201 VAL A N 1
ATOM 1528 C CA . VAL A 1 201 ? 0.284 3.878 20.261 1.00 93.62 201 VAL A CA 1
ATOM 1529 C C . VAL A 1 201 ? 1.786 4.090 20.367 1.00 93.62 201 VAL A C 1
ATOM 1531 O O . VAL A 1 201 ? 2.524 3.820 19.423 1.00 93.62 201 VAL A O 1
ATOM 1534 N N . LYS A 1 202 ? 2.228 4.572 21.529 1.00 90.62 202 LYS A N 1
ATOM 1535 C CA . LYS A 1 202 ? 3.641 4.818 21.833 1.00 90.62 202 LYS A CA 1
ATOM 1536 C C . LYS A 1 202 ? 4.245 3.679 22.648 1.00 90.62 202 LYS A C 1
ATOM 1538 O O . LYS A 1 202 ? 3.580 3.135 23.532 1.00 90.62 202 LYS A O 1
ATOM 1543 N N . GLY A 1 203 ? 5.525 3.402 22.405 1.00 77.38 203 GLY A N 1
ATOM 1544 C CA . GLY A 1 203 ? 6.325 2.441 23.165 1.00 77.38 203 GLY A CA 1
ATOM 1545 C C . GLY A 1 203 ? 5.998 0.966 22.902 1.00 77.38 203 GLY A C 1
ATOM 1546 O O . GLY A 1 203 ? 5.061 0.609 22.188 1.00 77.38 203 GLY A O 1
ATOM 1547 N N . THR A 1 204 ? 6.791 0.078 23.506 1.00 63.84 204 THR A N 1
ATOM 1548 C CA . THR A 1 204 ? 6.585 -1.370 23.423 1.00 63.84 204 THR A CA 1
ATOM 1549 C C . THR A 1 204 ? 5.529 -1.816 24.435 1.00 63.84 204 THR A C 1
ATOM 1551 O O . THR A 1 204 ? 5.684 -1.644 25.646 1.00 63.84 204 THR A O 1
ATOM 1554 N N . ARG A 1 205 ? 4.443 -2.439 23.959 1.00 58.28 205 ARG A N 1
ATOM 1555 C CA . ARG A 1 205 ? 3.516 -3.177 24.832 1.00 58.28 205 ARG A CA 1
ATOM 1556 C C . ARG A 1 205 ? 4.205 -4.441 25.343 1.00 58.28 205 ARG A C 1
ATOM 1558 O O . ARG A 1 205 ? 4.182 -5.484 24.697 1.00 58.28 205 ARG A O 1
ATOM 1565 N N . THR A 1 206 ? 4.878 -4.325 26.482 1.00 51.53 206 THR A N 1
ATOM 1566 C CA . THR A 1 206 ? 5.570 -5.435 27.162 1.00 51.53 206 THR A CA 1
ATOM 1567 C C . THR A 1 206 ? 4.657 -6.225 28.104 1.00 51.53 206 THR A C 1
ATOM 1569 O O . THR A 1 206 ? 5.053 -7.265 28.626 1.00 51.53 206 THR A O 1
ATOM 1572 N N . ASP A 1 207 ? 3.419 -5.774 28.296 1.00 51.00 207 ASP A N 1
ATOM 1573 C CA . ASP A 1 207 ? 2.405 -6.387 29.154 1.00 51.00 207 ASP A CA 1
ATOM 1574 C C . ASP A 1 207 ? 1.750 -7.635 28.534 1.00 51.00 207 ASP A C 1
ATOM 1576 O O . ASP A 1 207 ? 1.188 -8.468 29.248 1.00 51.00 207 ASP A O 1
ATOM 1580 N N . VAL A 1 208 ? 1.880 -7.832 27.217 1.00 48.19 208 VAL A N 1
ATOM 1581 C CA . VAL A 1 208 ? 1.341 -9.003 26.512 1.00 48.19 208 VAL A CA 1
ATOM 1582 C C . VAL A 1 208 ? 2.417 -10.084 26.368 1.00 48.19 208 VAL A C 1
ATOM 1584 O O . VAL A 1 208 ? 3.129 -10.172 25.368 1.00 48.19 208 VAL A O 1
ATOM 1587 N N . THR A 1 209 ? 2.534 -10.961 27.367 1.00 38.31 209 THR A N 1
ATOM 1588 C CA . THR A 1 209 ? 3.377 -12.163 27.261 1.00 38.31 209 THR A CA 1
ATOM 1589 C C . THR A 1 209 ? 2.617 -13.306 26.585 1.00 38.31 209 THR A C 1
ATOM 1591 O O . THR A 1 209 ? 1.737 -13.939 27.170 1.00 38.31 209 THR A O 1
ATOM 1594 N N . TRP A 1 210 ? 2.994 -13.643 25.349 1.00 38.38 210 TRP A N 1
ATOM 1595 C CA . TRP A 1 210 ? 2.546 -14.874 24.695 1.00 38.38 210 TRP A CA 1
ATOM 1596 C C . TRP A 1 210 ? 3.195 -16.093 25.366 1.00 38.38 210 TRP A C 1
ATOM 1598 O O . TRP A 1 210 ? 4.278 -16.540 24.986 1.00 38.38 210 TRP A O 1
ATOM 1608 N N . ARG A 1 211 ? 2.537 -16.677 26.374 1.00 32.44 211 ARG A N 1
ATOM 1609 C CA . ARG A 1 211 ? 2.938 -17.992 26.897 1.00 32.44 211 ARG A CA 1
ATOM 1610 C C . ARG A 1 211 ? 2.547 -19.081 25.905 1.00 32.44 211 ARG A C 1
ATOM 1612 O O . ARG A 1 211 ? 1.403 -19.531 25.858 1.00 32.44 211 ARG A O 1
ATOM 1619 N N . ARG A 1 212 ? 3.529 -19.561 25.144 1.00 33.56 212 ARG A N 1
ATOM 1620 C CA . ARG A 1 212 ? 3.411 -20.794 24.362 1.00 33.56 212 ARG A CA 1
ATOM 1621 C C . ARG A 1 212 ? 3.207 -21.960 25.340 1.00 33.56 212 ARG A C 1
ATOM 1623 O O . ARG A 1 212 ? 4.118 -22.299 26.090 1.00 33.56 212 ARG A O 1
ATOM 1630 N N . ARG A 1 213 ? 2.017 -22.573 25.369 1.00 29.06 213 ARG A N 1
ATOM 1631 C CA . ARG A 1 213 ? 1.843 -23.857 26.072 1.00 29.06 213 ARG A CA 1
ATOM 1632 C C . ARG A 1 213 ? 2.729 -24.899 25.371 1.00 29.06 213 ARG A C 1
ATOM 1634 O O . ARG A 1 213 ? 2.642 -24.998 24.143 1.00 29.06 213 ARG A O 1
ATOM 1641 N N . PRO A 1 214 ? 3.570 -25.666 26.086 1.00 31.08 214 PRO A N 1
ATOM 1642 C CA . PRO A 1 214 ? 4.346 -26.727 25.460 1.00 31.08 214 PRO A CA 1
ATOM 1643 C C . PRO A 1 214 ? 3.377 -27.757 24.875 1.00 31.08 214 PRO A C 1
ATOM 1645 O O . PRO A 1 214 ? 2.607 -28.376 25.606 1.00 31.08 214 PRO A O 1
ATOM 1648 N N . ARG A 1 215 ? 3.386 -27.929 23.551 1.00 37.44 215 ARG A N 1
ATOM 1649 C CA . ARG A 1 215 ? 2.838 -29.136 22.928 1.00 37.44 215 ARG A CA 1
ATOM 1650 C C . ARG A 1 215 ? 3.905 -30.216 23.049 1.00 37.44 215 ARG A C 1
ATOM 1652 O O . ARG A 1 215 ? 5.034 -30.013 22.609 1.00 37.44 215 ARG A O 1
ATOM 1659 N N . THR A 1 216 ? 3.543 -31.337 23.660 1.00 37.97 216 THR A N 1
ATOM 1660 C CA . THR A 1 216 ? 4.335 -32.566 23.663 1.00 37.97 216 THR A CA 1
ATOM 1661 C C . THR A 1 216 ? 4.663 -32.968 22.223 1.00 37.97 216 THR A C 1
ATOM 1663 O O . THR A 1 216 ? 3.802 -32.959 21.342 1.00 37.97 216 THR A O 1
ATOM 1666 N N . SER A 1 217 ? 5.941 -33.247 21.970 1.00 34.91 217 SER A N 1
ATOM 1667 C CA . SER A 1 217 ? 6.473 -33.563 20.649 1.00 34.91 217 SER A CA 1
ATOM 1668 C C . SER A 1 217 ? 6.019 -34.947 20.192 1.00 34.91 217 SER A C 1
ATOM 1670 O O . SER A 1 217 ? 6.381 -35.947 20.807 1.00 34.91 217 SER A O 1
ATOM 1672 N N . TRP A 1 218 ? 5.305 -35.008 19.074 1.00 29.59 218 TRP A N 1
ATOM 1673 C CA . TRP A 1 218 ? 5.113 -36.236 18.305 1.00 29.59 218 TRP A CA 1
ATOM 1674 C C . TRP A 1 218 ? 5.264 -35.919 16.824 1.00 29.59 218 TRP A C 1
ATOM 1676 O O . TRP A 1 218 ? 4.267 -35.720 16.147 1.00 29.59 218 TRP A O 1
ATOM 1686 N N . TRP A 1 219 ? 6.499 -35.839 16.327 1.00 27.56 219 TRP A N 1
ATOM 1687 C CA . TRP A 1 219 ? 6.775 -35.911 14.889 1.00 27.56 219 TRP A CA 1
ATOM 1688 C C . TRP A 1 219 ? 8.125 -36.598 14.655 1.00 27.56 219 TRP A C 1
ATOM 1690 O O . TRP A 1 219 ? 9.178 -35.970 14.709 1.00 27.56 219 TRP A O 1
ATOM 1700 N N . ASN A 1 220 ? 8.062 -37.910 14.402 1.00 32.38 220 ASN A N 1
ATOM 1701 C CA . ASN A 1 220 ? 9.083 -38.648 13.658 1.00 32.38 220 ASN A CA 1
ATOM 1702 C C . ASN A 1 220 ? 8.913 -38.330 12.163 1.00 32.38 220 ASN A C 1
ATOM 1704 O O . ASN A 1 220 ? 7.794 -38.200 11.671 1.00 32.38 220 ASN A O 1
ATOM 1708 N N . GLY A 1 221 ? 10.034 -38.149 11.468 1.00 30.23 221 GLY A N 1
ATOM 1709 C CA . GLY A 1 221 ? 10.100 -37.455 10.185 1.00 30.23 221 GLY A CA 1
ATOM 1710 C C . GLY A 1 221 ? 9.556 -38.174 8.946 1.00 30.23 221 GLY A C 1
ATOM 1711 O O . GLY A 1 221 ? 9.404 -39.393 8.901 1.00 30.23 221 GLY A O 1
ATOM 1712 N N . ARG A 1 222 ? 9.383 -37.375 7.885 1.00 26.70 222 ARG A N 1
ATOM 1713 C CA . ARG A 1 222 ? 9.889 -37.645 6.527 1.00 26.70 222 ARG A CA 1
ATOM 1714 C C . ARG A 1 222 ? 9.778 -36.368 5.688 1.00 26.70 222 ARG A C 1
ATOM 1716 O O . ARG A 1 222 ? 8.695 -35.807 5.562 1.00 26.70 222 ARG A O 1
ATOM 1723 N N . ALA A 1 223 ? 10.893 -35.903 5.130 1.00 31.41 223 ALA A N 1
ATOM 1724 C CA . ALA A 1 223 ? 10.902 -34.790 4.189 1.00 31.41 223 ALA A CA 1
ATOM 1725 C C . ALA A 1 223 ? 10.448 -35.292 2.811 1.00 31.41 223 ALA A C 1
ATOM 1727 O O . ALA A 1 223 ? 11.180 -36.019 2.143 1.00 31.41 223 ALA A O 1
ATOM 1728 N N . HIS A 1 224 ? 9.250 -34.899 2.384 1.00 28.53 224 HIS A N 1
ATOM 1729 C CA . HIS A 1 224 ? 8.868 -34.935 0.977 1.00 28.53 224 HIS A CA 1
ATOM 1730 C C . HIS A 1 224 ? 9.067 -33.540 0.384 1.00 28.53 224 HIS A C 1
ATOM 1732 O O . HIS A 1 224 ? 8.530 -32.559 0.894 1.00 28.53 224 HIS A O 1
ATOM 1738 N N . ARG A 1 225 ? 9.855 -33.455 -0.696 1.00 37.12 225 ARG A N 1
ATOM 1739 C CA . ARG A 1 225 ? 9.908 -32.268 -1.555 1.00 37.12 225 ARG A CA 1
ATOM 1740 C C . ARG A 1 225 ? 8.545 -32.106 -2.220 1.00 37.12 225 ARG A C 1
ATOM 1742 O O . ARG A 1 225 ? 8.183 -32.914 -3.069 1.00 37.12 225 ARG A O 1
ATOM 1749 N N . THR A 1 226 ? 7.825 -31.054 -1.865 1.00 32.94 226 THR A N 1
ATOM 1750 C CA . THR A 1 226 ? 6.709 -30.534 -2.655 1.00 32.94 226 THR A CA 1
ATOM 1751 C C . THR A 1 226 ? 7.079 -29.123 -3.080 1.00 32.94 226 THR A C 1
ATOM 1753 O O . THR A 1 226 ? 7.255 -28.255 -2.227 1.00 32.94 226 THR A O 1
ATOM 1756 N N . GLY A 1 227 ? 7.244 -28.910 -4.388 1.00 32.41 227 GLY A N 1
ATOM 1757 C CA . GLY A 1 227 ? 7.294 -27.568 -4.960 1.00 32.41 227 GLY A CA 1
ATOM 1758 C C . GLY A 1 227 ? 5.991 -26.847 -4.625 1.00 32.41 227 GLY A C 1
ATOM 1759 O O . GLY A 1 227 ? 4.909 -27.370 -4.893 1.00 32.41 227 GLY A O 1
ATOM 1760 N N . GLY A 1 228 ? 6.102 -25.699 -3.960 1.00 27.56 228 GLY A N 1
ATOM 1761 C CA . GLY A 1 228 ? 4.962 -24.866 -3.607 1.00 27.56 228 GLY A CA 1
ATOM 1762 C C . GLY A 1 228 ? 4.451 -24.143 -4.844 1.00 27.56 228 GLY A C 1
ATOM 1763 O O . GLY A 1 228 ? 5.055 -23.174 -5.282 1.00 27.56 228 GLY A O 1
ATOM 1764 N N . SER A 1 229 ? 3.346 -24.626 -5.404 1.00 32.72 229 SER A N 1
ATOM 1765 C CA . SER A 1 229 ? 2.450 -23.812 -6.224 1.00 32.72 229 SER A CA 1
ATOM 1766 C C . SER A 1 229 ? 1.655 -22.892 -5.291 1.00 32.72 229 SER A C 1
ATOM 1768 O O . SER A 1 229 ? 1.265 -23.318 -4.200 1.00 32.72 229 SER A O 1
ATOM 1770 N N . CYS A 1 230 ? 1.411 -21.646 -5.707 1.00 33.69 230 CYS A N 1
ATOM 1771 C CA . CYS A 1 230 ? 0.545 -20.678 -5.027 1.00 33.69 230 CYS A CA 1
ATOM 1772 C C . CYS A 1 230 ? -0.936 -21.096 -5.065 1.00 33.69 230 CYS A C 1
ATOM 1774 O O . CYS A 1 230 ? -1.772 -20.388 -5.611 1.00 33.69 230 CYS A O 1
ATOM 1776 N N . HIS A 1 231 ? -1.273 -22.248 -4.491 1.00 30.38 231 HIS A N 1
ATOM 1777 C CA . HIS A 1 231 ? -2.625 -22.605 -4.072 1.00 30.38 231 HIS A CA 1
ATOM 1778 C C . HIS A 1 231 ? -2.549 -22.986 -2.592 1.00 30.38 231 HIS A C 1
ATOM 1780 O O . HIS A 1 231 ? -2.012 -24.034 -2.222 1.00 30.38 231 HIS A O 1
ATOM 1786 N N . SER A 1 232 ? -3.046 -22.102 -1.727 1.00 29.17 232 SER A N 1
ATOM 1787 C CA . SER A 1 232 ? -3.169 -22.372 -0.299 1.00 29.17 232 SER A CA 1
ATOM 1788 C C . SER A 1 232 ? -4.206 -23.480 -0.083 1.00 29.17 232 SER A C 1
ATOM 1790 O O . SER A 1 232 ? -5.343 -23.399 -0.538 1.00 29.17 232 SER A O 1
ATOM 1792 N N . LYS A 1 233 ? -3.810 -24.555 0.609 1.00 24.58 233 LYS A N 1
ATOM 1793 C CA . LYS A 1 233 ? -4.765 -25.507 1.188 1.00 24.58 233 LYS A CA 1
ATOM 1794 C C . LYS A 1 233 ? -5.218 -24.985 2.549 1.00 24.58 233 LYS A C 1
ATOM 1796 O O . LYS A 1 233 ? -4.401 -24.599 3.381 1.00 24.58 233 LYS A O 1
ATOM 1801 N N . GLU A 1 234 ? -6.535 -24.972 2.714 1.00 27.22 234 GLU A N 1
ATOM 1802 C CA . GLU A 1 234 ? -7.315 -24.298 3.748 1.00 27.22 234 GLU A CA 1
ATOM 1803 C C . GLU A 1 234 ? -7.028 -24.736 5.195 1.00 27.22 234 GLU A C 1
ATOM 1805 O O . GLU A 1 234 ? -6.839 -25.909 5.517 1.00 27.22 234 GLU A O 1
ATOM 1810 N N . SER A 1 235 ? -7.162 -23.771 6.103 1.00 22.27 235 SER A N 1
ATOM 1811 C CA . SER A 1 235 ? -7.755 -23.962 7.429 1.00 22.27 235 SER A CA 1
ATOM 1812 C C . SER A 1 235 ? -8.866 -22.919 7.557 1.00 22.27 235 SER A C 1
ATOM 1814 O O . SER A 1 235 ? -8.651 -21.770 7.188 1.00 22.27 235 SER A O 1
ATOM 1816 N N . ARG A 1 236 ? -10.059 -23.329 8.009 1.00 24.44 236 ARG A N 1
ATOM 1817 C CA . ARG A 1 236 ? -11.310 -22.546 7.979 1.00 24.44 236 ARG A CA 1
ATOM 1818 C C . ARG A 1 236 ? -11.255 -21.270 8.838 1.00 24.44 236 ARG A C 1
ATOM 1820 O O . ARG A 1 236 ? -11.755 -21.233 9.954 1.00 24.44 236 ARG A O 1
ATOM 1827 N N . VAL A 1 237 ? -10.661 -20.230 8.274 1.00 25.97 237 VAL A N 1
ATOM 1828 C CA . VAL A 1 237 ? -11.010 -18.814 8.401 1.00 25.97 237 VAL A CA 1
ATOM 1829 C C . VAL A 1 237 ? -11.214 -18.390 6.953 1.00 25.97 237 VAL A C 1
ATOM 1831 O O . VAL A 1 237 ? -10.376 -18.720 6.114 1.00 25.97 237 VAL A O 1
ATOM 1834 N N . LEU A 1 238 ? -12.344 -17.764 6.624 1.00 27.36 238 LEU A N 1
ATOM 1835 C CA . LEU A 1 238 ? -12.606 -17.350 5.249 1.00 27.36 238 LEU A CA 1
ATOM 1836 C C . LEU A 1 238 ? -11.673 -16.173 4.922 1.00 27.36 238 LEU A C 1
ATOM 1838 O O . LEU A 1 238 ? -12.005 -15.015 5.145 1.00 27.36 238 LEU A O 1
ATOM 1842 N N . TYR A 1 239 ? -10.464 -16.487 4.462 1.00 27.20 239 TYR A N 1
ATOM 1843 C CA . TYR A 1 239 ? -9.608 -15.542 3.768 1.00 27.20 239 TYR A CA 1
ATOM 1844 C C . TYR A 1 239 ? -10.291 -15.261 2.437 1.00 27.20 239 TYR A C 1
ATOM 1846 O O . TYR A 1 239 ? -10.247 -16.092 1.531 1.00 27.20 239 TYR A O 1
ATOM 1854 N N . VAL A 1 240 ? -10.951 -14.112 2.311 1.00 28.47 240 VAL A N 1
ATOM 1855 C CA . VAL A 1 240 ? -11.309 -13.626 0.982 1.00 28.47 240 VAL A CA 1
ATOM 1856 C C . VAL A 1 240 ? -10.012 -13.131 0.350 1.00 28.47 240 VAL A C 1
ATOM 1858 O O . VAL A 1 240 ? -9.631 -11.974 0.497 1.00 28.47 240 VAL A O 1
ATOM 1861 N N . HIS A 1 241 ? -9.305 -14.036 -0.327 1.00 26.97 241 HIS A N 1
ATOM 1862 C CA . HIS A 1 241 ? -8.413 -13.644 -1.407 1.00 26.97 241 HIS A CA 1
ATOM 1863 C C . HIS A 1 241 ? -9.316 -13.057 -2.494 1.00 26.97 241 HIS A C 1
ATOM 1865 O O . HIS A 1 241 ? -9.865 -13.776 -3.324 1.00 26.97 241 HIS A O 1
ATOM 1871 N N . GLY A 1 242 ? -9.524 -11.742 -2.460 1.00 27.44 242 GLY A N 1
ATOM 1872 C CA . GLY A 1 242 ? -9.742 -11.036 -3.709 1.00 27.44 242 GLY A CA 1
ATOM 1873 C C . GLY A 1 242 ? -8.431 -11.152 -4.473 1.00 27.44 242 GLY A C 1
ATOM 1874 O O . GLY A 1 242 ? -7.401 -10.697 -3.977 1.00 27.44 242 GLY A O 1
ATOM 1875 N N . GLU A 1 243 ? -8.431 -11.833 -5.616 1.00 27.92 243 GLU A N 1
ATOM 1876 C CA . GLU A 1 243 ? -7.333 -11.740 -6.577 1.00 27.92 243 GLU A CA 1
ATOM 1877 C C . GLU A 1 243 ? -7.308 -10.306 -7.114 1.00 27.92 243 GLU A C 1
ATOM 1879 O O . GLU A 1 243 ? -7.880 -9.998 -8.154 1.00 27.92 243 GLU A O 1
ATOM 1884 N N . ASP A 1 244 ? -6.696 -9.410 -6.344 1.00 34.53 244 ASP A N 1
ATOM 1885 C CA . ASP A 1 244 ? -6.384 -8.055 -6.761 1.00 34.53 244 ASP A CA 1
ATOM 1886 C C . ASP A 1 244 ? -4.851 -7.961 -6.891 1.00 34.53 244 ASP A C 1
ATOM 1888 O O . ASP A 1 244 ? -4.135 -8.200 -5.909 1.00 34.53 244 ASP A O 1
ATOM 1892 N N . PRO A 1 245 ? -4.301 -7.673 -8.083 1.00 29.17 245 PRO A N 1
ATOM 1893 C CA . PRO A 1 245 ? -2.858 -7.700 -8.371 1.00 29.17 245 PRO A CA 1
ATOM 1894 C C . PRO A 1 245 ? -1.986 -6.694 -7.577 1.00 29.17 245 PRO A C 1
ATOM 1896 O O . PRO A 1 245 ? -0.796 -6.550 -7.854 1.00 29.17 245 PRO A O 1
ATOM 1899 N N . GLY A 1 246 ? -2.538 -5.999 -6.574 1.00 33.69 246 GLY A N 1
ATOM 1900 C CA . GLY A 1 246 ? -1.876 -4.967 -5.767 1.00 33.69 246 GLY A CA 1
ATOM 1901 C C . GLY A 1 246 ? -1.260 -5.410 -4.432 1.00 33.69 246 GLY A C 1
ATOM 1902 O O . GLY A 1 246 ? -0.666 -4.575 -3.757 1.00 33.69 246 GLY A O 1
ATOM 1903 N N . GLY A 1 247 ? -1.373 -6.679 -4.023 1.00 33.59 247 GLY A N 1
ATOM 1904 C CA . GLY A 1 247 ? -0.716 -7.173 -2.800 1.00 33.59 247 GLY A CA 1
ATOM 1905 C C . GLY A 1 247 ? -1.275 -6.618 -1.480 1.00 33.59 247 GLY A C 1
ATOM 1906 O O . GLY A 1 247 ? -0.592 -6.662 -0.457 1.00 33.59 247 GLY A O 1
ATOM 1907 N N . THR A 1 248 ? -2.508 -6.107 -1.471 1.00 37.06 248 THR A N 1
ATOM 1908 C CA . THR A 1 248 ? -3.153 -5.617 -0.247 1.00 37.06 248 THR A CA 1
ATOM 1909 C C . THR A 1 248 ? -3.532 -6.785 0.664 1.00 37.06 248 THR A C 1
ATOM 1911 O O . THR A 1 248 ? -4.276 -7.678 0.262 1.00 37.06 248 THR A O 1
ATOM 1914 N N . THR A 1 249 ? -3.094 -6.759 1.926 1.00 38.22 249 THR A N 1
ATOM 1915 C CA . THR A 1 249 ? -3.686 -7.621 2.961 1.00 38.22 249 THR A CA 1
ATOM 1916 C C . THR A 1 249 ? -4.940 -6.935 3.497 1.00 38.22 249 THR A C 1
ATOM 1918 O O . THR A 1 249 ? -4.876 -6.144 4.437 1.00 38.22 249 THR A O 1
ATOM 1921 N N . VAL A 1 250 ? -6.086 -7.209 2.871 1.00 38.59 250 VAL A N 1
ATOM 1922 C CA . VAL A 1 250 ? -7.404 -6.840 3.407 1.00 38.59 250 VAL A CA 1
ATOM 1923 C C . VAL A 1 250 ? -7.970 -8.048 4.127 1.00 38.59 250 VAL A C 1
ATOM 1925 O O . VAL A 1 250 ? -8.098 -9.121 3.538 1.00 38.59 250 VAL A O 1
ATOM 1928 N N . LEU A 1 251 ? -8.337 -7.877 5.394 1.00 42.47 251 LEU A N 1
ATOM 1929 C CA . LEU A 1 251 ? -9.083 -8.896 6.116 1.00 42.47 251 LEU A CA 1
ATOM 1930 C C . LEU A 1 251 ? -10.546 -8.455 6.198 1.00 42.47 251 LEU A C 1
ATOM 1932 O O . LEU A 1 251 ? -10.933 -7.637 7.035 1.00 42.47 251 LEU A O 1
ATOM 1936 N N . ALA A 1 252 ? -11.326 -8.967 5.248 1.00 40.06 252 ALA A N 1
ATOM 1937 C CA . ALA A 1 252 ? -12.772 -8.828 5.165 1.00 40.06 252 ALA A CA 1
ATOM 1938 C C . ALA A 1 252 ? -13.424 -10.053 5.819 1.00 40.06 252 ALA A C 1
ATOM 1940 O O . ALA A 1 252 ? -13.057 -11.186 5.504 1.00 40.06 252 ALA A O 1
ATOM 1941 N N . PHE A 1 253 ? -14.387 -9.843 6.718 1.00 44.22 253 PHE A N 1
ATOM 1942 C CA . PHE A 1 253 ? -15.043 -10.937 7.436 1.00 44.22 253 PHE A CA 1
ATOM 1943 C C . PHE A 1 253 ? -16.551 -10.935 7.220 1.00 44.22 253 PHE A C 1
ATOM 1945 O O . PHE A 1 253 ? -17.202 -9.889 7.264 1.00 44.22 253 PHE A O 1
ATOM 1952 N N . LEU A 1 254 ? -17.097 -12.137 7.041 1.00 33.16 254 LEU A N 1
ATOM 1953 C CA . LEU A 1 254 ? -18.531 -12.378 6.961 1.00 33.16 254 LEU A CA 1
ATOM 1954 C C . LEU A 1 254 ? -19.045 -12.897 8.310 1.00 33.16 254 LEU A C 1
ATOM 1956 O O . LEU A 1 254 ? -18.464 -13.821 8.883 1.00 33.16 254 LEU A O 1
ATOM 1960 N N . GLY A 1 255 ? -20.129 -12.307 8.809 1.00 30.52 255 GLY A N 1
ATOM 1961 C CA . GLY A 1 255 ? -20.935 -12.874 9.890 1.00 30.52 255 GLY A CA 1
ATOM 1962 C C . GLY A 1 255 ? -21.981 -13.844 9.334 1.00 30.52 255 GLY A C 1
ATOM 1963 O O . GLY A 1 255 ? -22.448 -13.668 8.208 1.00 30.52 255 GLY A O 1
ATOM 1964 N N . ASN A 1 256 ? -22.359 -14.859 10.113 1.00 31.42 256 ASN A N 1
ATOM 1965 C CA . ASN A 1 256 ? -23.516 -15.688 9.771 1.00 31.42 256 ASN A CA 1
ATOM 1966 C C . ASN A 1 256 ? -24.808 -14.876 9.938 1.00 31.42 256 ASN A C 1
ATOM 1968 O O . ASN A 1 256 ? -24.917 -14.079 10.871 1.00 31.42 256 ASN A O 1
ATOM 1972 N N . ALA A 1 257 ? -25.745 -15.093 9.012 1.00 34.12 257 ALA A N 1
ATOM 1973 C CA . ALA A 1 257 ? -27.123 -14.619 9.103 1.00 34.12 257 ALA A CA 1
ATOM 1974 C C . ALA A 1 257 ? -27.901 -15.347 10.208 1.00 34.12 257 ALA A C 1
ATOM 1976 O O . ALA A 1 257 ? -27.592 -16.539 10.454 1.00 34.12 257 ALA A O 1
#

Foldseek 3Di:
DAFFLEKEFELAAALLLVCQVVLCVDPVRLLNQLCLLCVLLLLVLLCVVPVVLVSVQWAPLSVCLVPVPQVVLVHDDVSSCVSCVPPGSVRTGRPPSCVDPSNVVLSVVRHDAPDDDDAEYEYEYECAESHRHPVRVVVRQVNNLVCQVVVVNWYEYEYEYEYPDYRVRRVVQCCVPVVVVVVCSLVVHDDDTGGYHYYYDDDHPPVDDDPDDDDDDDDDDDDDDDSDDPDDDDDPDPLPPPVNSNPTPMDIGTHDD

Sequence (257 aa):
MAGYKGTVAIAPPTPQYQLLEENLADPVNAEASFIAAQQHSRIAAVAAGFPSFNYSGMTPLAYDRWMNVLVPFSGCNPTASQVFADVSPDQLVQPGWNTHPAVQRYANMSQNGRRLFEGPLLVLGGDADQIVFVSQLSSAVNDTCNMLEQGGWEESLESVTYQDMDHFPVVQASSAKWLPWVKDRLSDNVVLGPGCVQSVVKGTRTDVTWRRRPRTSWWNGRAHRTGGSCHSKESRVLYVHGEDPGGTTVLAFLGNA

Radius of gyration: 20.64 Å; chains: 1; bounding box: 50×55×53 Å

Organism: NCBI:txid1279043

pLDDT: mean 76.28, std 23.62, range [22.27, 97.38]

Secondary structure (DSSP, 8-state):
-TTEEEEEEES----TTTSHHHHHT-TT-HHHHHHHHTHHHHHHHHHHH-GGGTTTTS-HHHHHIIIIIITTTT--HHHHHHHTTTS-HHHH--TTGGGSHHHHHHHHHH--SSS---S-EEEEEETT-SSS-HHHHHHHHHHHHHHHHHHT---EEEEEEETT--TTHHHHHTHHHHHHHHHHHHTT--PPPSEEEEEEE-S---S-----PPPPP------------S-PPP-SS-------TT---EEEEEPP-